Protein AF-A0A7S1ASM6-F1 (afdb_monomer)

Sequence (269 aa):
LKPICSACLVRLSHLHHPRESRMSDSVRDKLQQATENFRMEQETRFDSFIWHVEMLFAQQQKQVDEATNSGVTSFEFRRFADEIHQEDVSPTHEQTYTFNSETRAIPMMDEEDSFDPDAIDLWASDSNSSDDLVINTKPCATVTGTQQRDIQNNTAPFWERFVKRRRWHFDSLRDVVNHNSFVLFVSIVILANGGYIGVVADINLHAVIRRYNAVKNKASFDIEDPEWTSTVDMFFVIFFLTEIMLRILGEEFDFFFGDDWRWNWLDFL

Radius of gyration: 35.76 Å; Cα contacts (8 Å, |Δi|>4): 45; chains: 1; bounding box: 89×53×110 Å

Foldseek 3Di:
DDDDDPVVPPPVPPPPDPPPPPVVVVVVVVVVVVVVVVVVVVVVVVVVVVVVVVVVVVVVVVVVVCVVVVVVPPVVVVVVVVVPPDDDDDDDDDPPDDPPPPDPPDPPPDDPPPPPVVVVPPPPPDPPPDDDPDPDDDDDDPDPDDPPPPPPPPCPDPVVVVLPPDDDPVQVLLVVLPDPVNVVVVVVLVVVVVVLVVVLVVVVVVVVVVVVVCVVVVDDDDDDDDPVNVVVVVVSVVVLVVSLVSVCNNCPCCCCVPPCNVVSVVSVD

InterPro domains:
  IPR027359 Voltage-dependent channel domain superfamily [G3DSA:1.20.120.350] (171-269)

pLDDT: mean 75.28, std 20.17, range [38.69, 97.88]

Secondary structure (DSSP, 8-state):
-PPPPGGGSSSSTT-----SHHHHHHHHHHHHHHHHHHHHHHHHHHHHHHHHHHHHHHHHHHHHHHHHHT-HHHHHHHHHHHTTS-------------------------------GGGGGGG----------------------------------HHHHHHT---S--HHHHHHHTSHHHHHHHHHHHHHHHHHHHHHHHHHHHHHHHHHHHHTTT-----PPPHHHHHHHHHHHHHHHHHHHHHHHHHTTHHHHSTTHHHHHHHH-

Organism: Noctiluca scintillans (NCBI:txid2966)

Structure (mmCIF, N/CA/C/O backbone):
data_AF-A0A7S1ASM6-F1
#
_entry.id   AF-A0A7S1ASM6-F1
#
loop_
_atom_site.group_PDB
_atom_site.id
_atom_site.type_symbol
_atom_site.label_atom_id
_atom_site.label_alt_id
_atom_site.label_comp_id
_atom_site.label_asym_id
_atom_site.label_entity_id
_atom_site.label_seq_id
_atom_site.pdbx_PDB_ins_code
_atom_site.Cartn_x
_atom_site.Cartn_y
_atom_site.Cartn_z
_atom_site.occupancy
_atom_site.B_iso_or_equiv
_atom_site.auth_seq_id
_atom_site.auth_comp_id
_atom_site.auth_asym_id
_atom_site.auth_atom_id
_atom_site.pdbx_PDB_model_num
ATOM 1 N N . LEU A 1 1 ? -20.256 -18.844 64.041 1.00 42.62 1 LEU A N 1
ATOM 2 C CA . LEU A 1 1 ? -20.170 -19.582 62.763 1.00 42.62 1 LEU A CA 1
ATOM 3 C C . LEU A 1 1 ? -21.186 -20.720 62.799 1.00 42.62 1 LEU A C 1
ATOM 5 O O . LEU A 1 1 ? -21.131 -21.514 63.727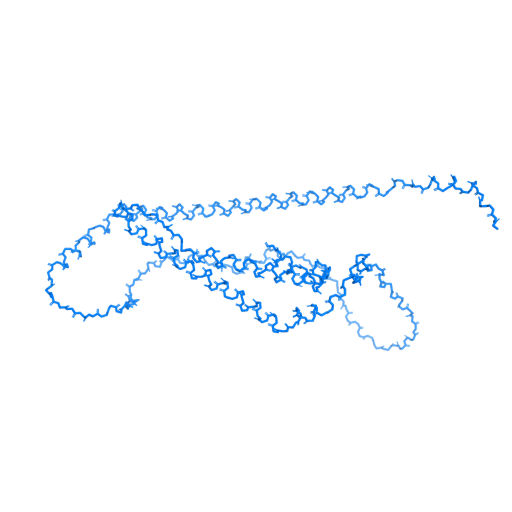 1.00 42.62 1 LEU A O 1
ATOM 9 N N . LYS A 1 2 ? -22.155 -20.749 61.874 1.00 39.66 2 LYS A N 1
ATOM 10 C CA . LYS A 1 2 ? -23.168 -21.817 61.759 1.00 39.66 2 LYS A CA 1
ATOM 11 C C . LYS A 1 2 ? -22.770 -22.763 60.615 1.00 39.66 2 LYS A C 1
ATOM 13 O O . LYS A 1 2 ? -22.362 -22.253 59.573 1.00 39.66 2 LYS A O 1
ATOM 18 N N . PRO A 1 3 ? -22.881 -24.093 60.775 1.00 52.25 3 PRO A N 1
ATOM 19 C CA . PRO A 1 3 ? -22.526 -25.037 59.725 1.00 52.25 3 PRO A CA 1
ATOM 20 C C . PRO A 1 3 ? -23.591 -25.015 58.623 1.00 52.25 3 PRO A C 1
ATOM 22 O O . PRO A 1 3 ? -24.782 -25.190 58.882 1.00 52.25 3 PRO A O 1
ATOM 25 N N . ILE A 1 4 ? -23.151 -24.764 57.392 1.00 46.59 4 ILE A N 1
ATOM 26 C CA . ILE A 1 4 ? -23.986 -24.821 56.193 1.00 46.59 4 ILE A CA 1
ATOM 27 C C . ILE A 1 4 ? -24.198 -26.297 55.845 1.00 46.59 4 ILE A C 1
ATOM 29 O O . ILE A 1 4 ? -23.260 -27.089 55.780 1.00 46.59 4 ILE A O 1
ATOM 33 N N . CYS A 1 5 ? -25.465 -26.666 55.694 1.00 44.91 5 CYS A N 1
ATOM 34 C CA . CYS A 1 5 ? -25.930 -28.034 55.534 1.00 44.91 5 CYS A CA 1
ATOM 35 C C . CYS A 1 5 ? -25.567 -28.579 54.138 1.00 44.91 5 CYS A C 1
ATOM 37 O O . CYS A 1 5 ? -26.048 -28.078 53.122 1.00 44.91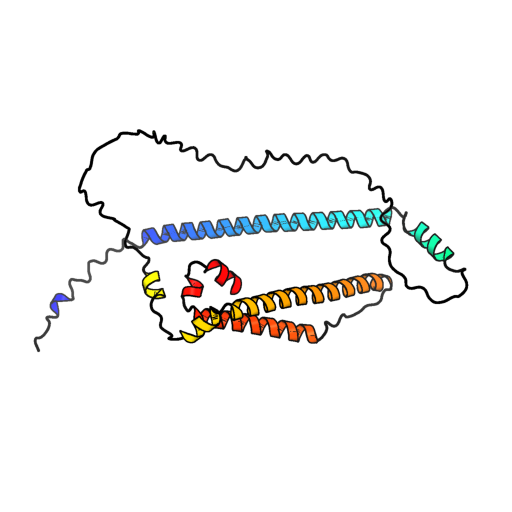 5 CYS A O 1
ATOM 39 N N . SER A 1 6 ? -24.751 -29.637 54.105 1.00 51.78 6 SER A N 1
ATOM 40 C CA . SER A 1 6 ? -24.262 -30.337 52.900 1.00 51.78 6 SER A CA 1
ATOM 41 C C . SER A 1 6 ? -25.377 -30.977 52.043 1.00 51.78 6 SER A C 1
ATOM 43 O O . SER A 1 6 ? -25.177 -31.326 50.884 1.00 51.78 6 SER A O 1
ATOM 45 N N . ALA A 1 7 ? -26.603 -31.078 52.567 1.00 50.75 7 ALA A N 1
ATOM 46 C CA . ALA A 1 7 ? -27.718 -31.743 51.891 1.00 50.75 7 ALA A CA 1
ATOM 47 C C . ALA A 1 7 ? -28.392 -30.917 50.771 1.00 50.75 7 ALA A C 1
ATOM 49 O O . ALA A 1 7 ? -29.207 -31.460 50.029 1.00 50.75 7 ALA A O 1
ATOM 50 N N . CYS A 1 8 ? -28.059 -29.629 50.607 1.00 49.44 8 CYS A N 1
ATOM 51 C CA . CYS A 1 8 ? -28.674 -28.783 49.571 1.00 49.44 8 CYS A CA 1
ATOM 52 C C . CYS A 1 8 ? -27.917 -28.791 48.224 1.00 49.44 8 CYS A C 1
ATOM 54 O O . CYS A 1 8 ? -28.441 -28.322 47.218 1.00 49.44 8 CYS A O 1
ATOM 56 N N . LEU A 1 9 ? -26.704 -29.354 48.176 1.00 48.72 9 LEU A N 1
ATOM 57 C CA . LEU A 1 9 ? -25.833 -29.302 46.991 1.00 48.72 9 LEU A CA 1
ATOM 58 C C . LEU A 1 9 ? -26.060 -30.443 45.983 1.00 48.72 9 LEU A C 1
ATOM 60 O O . LEU A 1 9 ? -25.579 -30.369 44.861 1.00 48.72 9 LEU A O 1
ATOM 64 N N . VAL A 1 10 ? -26.835 -31.473 46.337 1.00 52.41 10 VAL A N 1
ATOM 65 C CA . VAL A 1 10 ? -27.051 -32.649 45.466 1.00 52.41 10 VAL A CA 1
ATOM 66 C C . VAL A 1 10 ? -28.281 -32.497 44.555 1.00 52.41 10 VAL A C 1
ATOM 68 O O . VAL A 1 10 ? -28.450 -33.257 43.606 1.00 52.41 10 VAL A O 1
ATOM 71 N N . ARG A 1 11 ? -29.140 -31.490 44.777 1.00 47.56 11 ARG A N 1
ATOM 72 C CA . ARG A 1 11 ? -30.398 -31.329 44.017 1.00 47.56 11 ARG A CA 1
ATOM 73 C C . ARG A 1 11 ? -30.353 -30.308 42.875 1.00 47.56 11 ARG A C 1
ATOM 75 O O . ARG A 1 11 ? -31.353 -30.150 42.185 1.00 47.56 11 ARG A O 1
ATOM 82 N N . LEU A 1 12 ? -29.211 -29.658 42.646 1.00 48.66 12 LEU A N 1
ATOM 83 C CA . LEU A 1 12 ? -29.010 -28.712 41.536 1.00 48.66 12 LEU A CA 1
ATOM 84 C C . LEU A 1 12 ? -28.292 -29.325 40.321 1.00 48.66 12 LEU A C 1
ATOM 86 O O . LEU A 1 12 ? -28.213 -28.688 39.277 1.00 48.66 12 LEU A O 1
ATOM 90 N N . SER A 1 13 ? -27.841 -30.577 40.404 1.00 51.00 13 SER A N 1
ATOM 91 C CA . SER A 1 13 ? -27.078 -31.242 39.336 1.00 51.00 13 SER A CA 1
ATOM 92 C C . SER A 1 13 ? -27.935 -31.858 38.221 1.00 51.00 13 SER A C 1
ATOM 94 O O . SER A 1 13 ? -27.382 -32.419 37.282 1.00 51.00 13 SER A O 1
ATOM 96 N N . HIS A 1 14 ? -29.270 -31.799 38.309 1.00 49.16 14 HIS A N 1
ATOM 97 C CA . HIS A 1 14 ? -30.160 -32.595 37.446 1.00 49.16 14 HIS A CA 1
ATOM 98 C C . HIS A 1 14 ? -31.022 -31.801 36.451 1.00 49.16 14 HIS A C 1
ATOM 100 O O . HIS A 1 14 ? -31.887 -32.378 35.798 1.00 49.16 14 HIS A O 1
ATOM 106 N N . LEU A 1 15 ? -30.770 -30.499 36.293 1.00 50.25 15 LEU A N 1
ATOM 107 C CA . LEU A 1 15 ? -31.501 -29.615 35.374 1.00 50.25 15 LEU A CA 1
ATOM 108 C C . LEU A 1 15 ? -30.574 -28.945 34.346 1.00 50.25 15 LEU A C 1
ATOM 110 O O . LEU A 1 15 ? -30.768 -27.793 33.982 1.00 50.25 15 LEU A O 1
ATOM 114 N N . HIS A 1 16 ? -29.575 -29.671 33.839 1.00 51.66 16 HIS A N 1
ATOM 115 C CA . HIS A 1 16 ? -28.908 -29.295 32.590 1.00 51.66 16 HIS A CA 1
ATOM 116 C C . HIS A 1 16 ? -29.565 -30.056 31.437 1.00 51.66 16 HIS A C 1
ATOM 118 O O . HIS A 1 16 ? -29.233 -31.201 31.137 1.00 51.66 16 HIS A O 1
ATOM 124 N N . HIS A 1 17 ? -30.568 -29.425 30.831 1.00 52.97 17 HIS A N 1
ATOM 125 C CA . HIS A 1 17 ? -31.234 -29.923 29.634 1.00 52.97 17 HIS A CA 1
ATOM 126 C C . HIS A 1 17 ? -30.274 -29.762 28.432 1.00 52.97 17 HIS A C 1
ATOM 128 O O . HIS A 1 17 ? -29.910 -28.632 28.109 1.00 52.97 17 HIS A O 1
ATOM 134 N N . PRO A 1 18 ? -29.864 -30.837 27.731 1.00 53.91 18 PRO A N 1
ATOM 135 C CA . PRO A 1 18 ? -28.919 -30.769 26.614 1.00 53.91 18 PRO A CA 1
ATOM 136 C C . PRO A 1 18 ? -29.641 -30.403 25.307 1.00 53.91 18 PRO A C 1
ATOM 138 O O . PRO A 1 18 ? -29.629 -31.164 24.342 1.00 53.91 18 PRO A O 1
ATOM 141 N N . ARG A 1 19 ? -30.362 -29.273 25.289 1.00 54.41 19 ARG A N 1
ATOM 142 C CA . ARG A 1 19 ? -31.204 -28.880 24.143 1.00 54.41 19 ARG A CA 1
ATOM 143 C C . ARG A 1 19 ? -30.640 -27.733 23.301 1.00 54.41 19 ARG A C 1
ATOM 145 O O . ARG A 1 19 ? -31.175 -27.484 22.228 1.00 54.41 19 ARG A O 1
ATOM 152 N N . GLU A 1 20 ? -29.542 -27.105 23.721 1.00 55.47 20 GLU A N 1
ATOM 153 C CA . GLU A 1 20 ? -28.922 -25.992 22.981 1.00 55.47 20 GLU A CA 1
ATOM 154 C C . GLU A 1 20 ? -27.894 -26.415 21.916 1.00 55.47 20 GLU A C 1
ATOM 156 O O . GLU A 1 20 ? -27.580 -25.611 21.046 1.00 55.47 20 GLU A O 1
ATOM 161 N N . SER A 1 21 ? -27.413 -27.666 21.886 1.00 58.03 21 SER A N 1
ATOM 162 C CA . SER A 1 21 ? -26.325 -28.032 20.953 1.00 58.03 21 SER A CA 1
ATOM 163 C C . SER A 1 21 ? -26.769 -28.369 19.523 1.00 58.03 21 SER A C 1
ATOM 165 O O . SER A 1 21 ? -25.928 -28.456 18.642 1.00 58.03 21 SER A O 1
ATOM 167 N N . ARG A 1 22 ? -28.065 -28.570 19.243 1.00 57.19 22 ARG A N 1
ATOM 168 C CA . ARG A 1 22 ? -28.495 -28.970 17.883 1.00 57.19 22 ARG A CA 1
ATOM 169 C C . ARG A 1 22 ? -28.636 -27.808 16.904 1.00 57.19 22 ARG A C 1
ATOM 171 O O . ARG A 1 22 ? -28.591 -28.029 15.700 1.00 57.19 22 ARG A O 1
ATOM 178 N N . MET A 1 23 ? -28.827 -26.585 17.396 1.00 61.94 23 MET A N 1
ATOM 179 C CA . MET A 1 23 ? -28.976 -25.420 16.521 1.00 61.94 23 MET A CA 1
ATOM 180 C C . MET A 1 23 ? -27.615 -24.853 16.094 1.00 61.94 23 MET A C 1
ATOM 182 O O . MET A 1 23 ? -27.499 -24.331 14.988 1.00 61.94 23 MET A O 1
ATOM 186 N N . SER A 1 24 ? -26.574 -25.024 16.919 1.00 78.19 24 SER A N 1
ATOM 187 C CA . SER A 1 24 ? -25.206 -24.614 16.582 1.00 78.19 24 SER A CA 1
ATOM 188 C C . SER A 1 24 ? -24.625 -25.409 15.416 1.00 78.19 24 SER A C 1
ATOM 190 O O . SER A 1 24 ? -23.948 -24.825 14.574 1.00 78.19 24 SER A O 1
ATOM 192 N N . ASP A 1 25 ? -24.932 -26.705 15.329 1.00 86.12 25 ASP A N 1
ATOM 193 C CA . ASP A 1 25 ? -24.361 -27.575 14.297 1.00 86.12 25 ASP A CA 1
ATOM 194 C C . ASP A 1 25 ? -24.902 -27.202 12.908 1.00 86.12 25 ASP A C 1
ATOM 196 O O . ASP A 1 25 ? -24.131 -26.998 11.979 1.00 86.12 25 ASP A O 1
ATOM 200 N N . SER A 1 26 ? -26.210 -26.936 12.789 1.00 87.75 26 SER A N 1
ATOM 201 C CA . SER A 1 26 ? -26.803 -26.501 11.515 1.00 87.75 26 SER A CA 1
ATOM 202 C C . SER A 1 26 ? -26.284 -25.141 11.034 1.00 87.75 26 SER A C 1
ATOM 204 O O . SER A 1 26 ? -26.139 -24.934 9.829 1.00 87.75 26 SER A O 1
ATOM 206 N N . VAL A 1 27 ? -26.019 -24.200 11.948 1.00 88.06 27 VAL A N 1
ATOM 207 C CA . VAL A 1 27 ? -25.450 -22.891 11.583 1.00 88.06 27 VAL A CA 1
ATOM 208 C C . VAL A 1 27 ? -23.998 -23.046 11.143 1.00 88.06 27 VAL A C 1
ATOM 210 O O . VAL A 1 27 ? -23.598 -22.438 10.152 1.00 88.06 27 VAL A O 1
ATOM 213 N N . ARG A 1 28 ? -23.226 -23.890 11.836 1.00 86.62 28 ARG A N 1
ATOM 214 C CA . ARG A 1 28 ? -21.838 -24.188 11.479 1.00 86.62 28 ARG A CA 1
ATOM 215 C C . ARG A 1 28 ? -21.741 -24.856 10.109 1.00 86.62 28 ARG A C 1
ATOM 217 O O . ARG A 1 28 ? -20.923 -24.421 9.306 1.00 86.62 28 ARG A O 1
ATOM 224 N N . ASP A 1 29 ? -22.612 -25.821 9.823 1.00 92.88 29 ASP A N 1
ATOM 225 C CA . ASP A 1 29 ? -22.657 -26.509 8.529 1.00 92.88 29 ASP A CA 1
ATOM 226 C C . ASP A 1 29 ? -23.008 -25.542 7.391 1.00 92.88 29 ASP A C 1
ATOM 228 O O . ASP A 1 29 ? -22.357 -25.547 6.349 1.00 92.88 29 ASP A O 1
ATOM 232 N N . LYS A 1 30 ? -23.987 -24.648 7.600 1.00 93.50 30 LYS A N 1
ATOM 233 C CA . LYS A 1 30 ? -24.341 -23.611 6.614 1.00 93.50 30 LYS A CA 1
ATOM 234 C C . LYS A 1 30 ? -23.213 -22.614 6.384 1.00 93.50 30 LYS A C 1
ATOM 236 O O . LYS A 1 30 ? -22.977 -22.231 5.243 1.00 93.50 30 LYS A O 1
ATOM 241 N N . LEU A 1 31 ? -22.527 -22.191 7.447 1.00 92.50 31 LEU A N 1
ATOM 242 C CA . LEU A 1 31 ? -21.388 -21.285 7.335 1.00 92.50 31 LEU A CA 1
ATOM 243 C C . LEU A 1 31 ? -20.245 -21.960 6.575 1.00 92.50 31 LEU A C 1
ATOM 245 O O . LEU A 1 31 ? -19.693 -21.369 5.658 1.00 92.50 31 LEU A O 1
ATOM 249 N N . GLN A 1 32 ? -19.940 -23.214 6.905 1.00 94.69 32 GLN A N 1
ATOM 250 C CA . GLN A 1 32 ? -18.914 -23.988 6.216 1.00 94.69 32 GLN A CA 1
ATOM 251 C C . GLN A 1 32 ? -19.261 -24.186 4.735 1.00 94.69 32 GLN A C 1
ATOM 253 O O . GLN A 1 32 ? -18.406 -23.982 3.877 1.00 94.69 32 GLN A O 1
ATOM 258 N N . GLN A 1 33 ? -20.519 -24.501 4.422 1.00 96.62 33 GLN A N 1
ATOM 259 C CA . GLN A 1 33 ? -20.991 -24.615 3.043 1.00 96.62 33 GLN A CA 1
ATOM 260 C C . GLN A 1 33 ? -20.896 -23.281 2.286 1.00 96.62 33 GLN A C 1
ATOM 262 O O . GLN A 1 33 ? -20.467 -23.264 1.136 1.00 96.62 33 GLN A O 1
ATOM 267 N N . ALA A 1 34 ? -21.264 -22.163 2.917 1.00 93.00 34 ALA A N 1
ATOM 268 C CA . ALA A 1 34 ? -21.138 -20.838 2.315 1.00 93.00 34 ALA A CA 1
ATOM 269 C C . ALA A 1 34 ? -19.670 -20.471 2.043 1.00 93.00 34 ALA A C 1
ATOM 271 O O . ALA A 1 34 ? -19.362 -19.950 0.973 1.00 93.00 34 ALA A O 1
ATOM 272 N N . THR A 1 35 ? -18.763 -20.798 2.969 1.00 93.94 35 THR A N 1
ATOM 273 C CA . THR A 1 35 ? -17.320 -20.585 2.804 1.00 93.94 35 THR A CA 1
ATOM 274 C C . THR A 1 35 ? -16.748 -21.407 1.649 1.00 93.94 35 THR A C 1
ATOM 276 O O . THR A 1 35 ? -16.012 -20.860 0.831 1.00 93.94 35 THR A O 1
ATOM 279 N N . GLU A 1 36 ? -17.099 -22.693 1.533 1.00 96.75 36 GLU A N 1
ATOM 280 C CA . GLU A 1 36 ? -16.644 -23.527 0.408 1.00 96.75 36 GLU A CA 1
ATOM 281 C C . GLU A 1 36 ? -17.207 -23.038 -0.930 1.00 96.75 36 GLU A C 1
ATOM 283 O O . GLU A 1 36 ? -16.471 -22.962 -1.911 1.00 96.75 36 GLU A O 1
ATOM 288 N N . ASN A 1 37 ? -18.481 -22.634 -0.974 1.00 95.19 37 ASN A N 1
ATOM 289 C CA . ASN A 1 37 ? -19.076 -22.073 -2.188 1.00 95.19 37 ASN A CA 1
ATOM 290 C C . ASN A 1 37 ? -18.359 -20.791 -2.631 1.00 95.19 37 ASN A C 1
ATOM 292 O O . ASN A 1 37 ? -18.032 -20.652 -3.807 1.00 95.19 37 ASN A O 1
ATOM 296 N N . PHE A 1 38 ? -18.079 -19.878 -1.694 1.00 94.06 38 PHE A N 1
ATOM 297 C CA . PHE A 1 38 ? -17.342 -18.651 -1.993 1.00 94.06 38 PHE A CA 1
ATOM 298 C C . PHE A 1 38 ? -15.929 -18.953 -2.504 1.00 94.06 38 PHE A C 1
ATOM 300 O O . PHE A 1 38 ? -15.497 -18.365 -3.493 1.00 94.06 38 PHE A O 1
ATOM 307 N N . ARG A 1 39 ? -15.224 -19.902 -1.873 1.00 95.94 39 ARG A N 1
ATOM 308 C CA . ARG A 1 39 ? -13.890 -20.336 -2.308 1.00 95.94 39 ARG A CA 1
ATOM 309 C C . ARG A 1 39 ? -13.905 -20.849 -3.751 1.00 95.94 39 ARG A C 1
ATOM 311 O O . ARG A 1 39 ? -13.113 -20.379 -4.559 1.00 95.94 39 ARG A O 1
ATOM 318 N N . MET A 1 40 ? -14.838 -21.742 -4.083 1.00 96.69 40 MET A N 1
ATOM 319 C CA . MET A 1 40 ? -14.981 -22.297 -5.436 1.00 96.69 40 MET A CA 1
ATOM 320 C C . MET A 1 40 ? -15.329 -21.226 -6.482 1.00 96.69 40 MET A C 1
ATOM 322 O O . MET A 1 40 ? -14.831 -21.268 -7.608 1.00 96.69 40 MET A O 1
ATOM 326 N N . GLU A 1 41 ? -16.168 -20.248 -6.127 1.00 95.69 41 GLU A N 1
ATOM 327 C CA . GLU A 1 41 ? -16.501 -19.131 -7.017 1.00 95.69 41 GLU A CA 1
ATOM 328 C C . GLU A 1 41 ? -15.273 -18.256 -7.309 1.00 95.69 41 GLU A C 1
ATOM 330 O O . GLU A 1 41 ? -15.044 -17.884 -8.461 1.00 95.69 41 GLU A O 1
ATOM 335 N N . GLN A 1 42 ? -14.457 -17.961 -6.291 1.00 94.44 42 GLN A N 1
ATOM 336 C CA . GLN A 1 42 ? -13.219 -17.196 -6.468 1.00 94.44 42 GLN A CA 1
ATOM 337 C C . GLN A 1 42 ? -12.187 -17.955 -7.308 1.00 94.44 42 GLN A C 1
ATOM 339 O O . GLN A 1 42 ? -11.608 -17.358 -8.213 1.00 94.44 42 GLN A O 1
ATOM 344 N N . GLU A 1 43 ? -12.007 -19.260 -7.073 1.00 95.56 43 GLU A N 1
ATOM 345 C CA . GLU A 1 43 ? -11.136 -20.114 -7.900 1.00 95.56 43 GLU A CA 1
ATOM 346 C C . GLU A 1 43 ? -11.573 -20.069 -9.374 1.00 95.56 43 GLU A C 1
ATOM 348 O O . GLU A 1 43 ? -10.767 -19.784 -10.255 1.00 95.56 43 GLU A O 1
ATOM 353 N N . THR A 1 44 ? -12.878 -20.194 -9.637 1.00 97.44 44 THR A N 1
ATOM 354 C CA . THR A 1 44 ? -13.423 -20.143 -11.006 1.00 97.44 44 THR A CA 1
ATOM 355 C C . THR A 1 44 ? -13.188 -18.785 -11.680 1.00 97.44 44 THR A C 1
ATOM 357 O O . THR A 1 44 ? -12.841 -18.719 -12.862 1.00 97.44 44 THR A O 1
ATOM 360 N N . ARG A 1 45 ? -13.374 -17.675 -10.950 1.00 94.75 45 ARG A N 1
ATOM 361 C CA . ARG A 1 45 ? -13.121 -16.325 -11.484 1.00 94.75 45 ARG A CA 1
ATOM 362 C C . ARG A 1 45 ? -11.641 -16.098 -11.771 1.00 94.75 45 ARG A C 1
ATOM 364 O O . ARG A 1 45 ? -11.310 -15.482 -12.782 1.00 94.75 45 ARG A O 1
ATOM 371 N N . PHE A 1 46 ? -10.770 -16.598 -10.903 1.00 95.12 46 PHE A N 1
ATOM 372 C CA . PHE A 1 46 ? -9.328 -16.484 -11.070 1.00 95.12 46 PHE A CA 1
ATOM 373 C C . PHE A 1 46 ? -8.833 -17.287 -12.279 1.00 95.12 46 PHE A C 1
ATOM 375 O O . PHE A 1 46 ? -8.105 -16.742 -13.108 1.00 95.12 46 PHE A O 1
ATOM 382 N N . ASP A 1 47 ? -9.316 -18.517 -12.458 1.00 95.44 47 ASP A N 1
ATOM 383 C CA . ASP A 1 47 ? -9.008 -19.335 -13.637 1.00 95.44 47 ASP A CA 1
ATOM 384 C C . ASP A 1 47 ? -9.480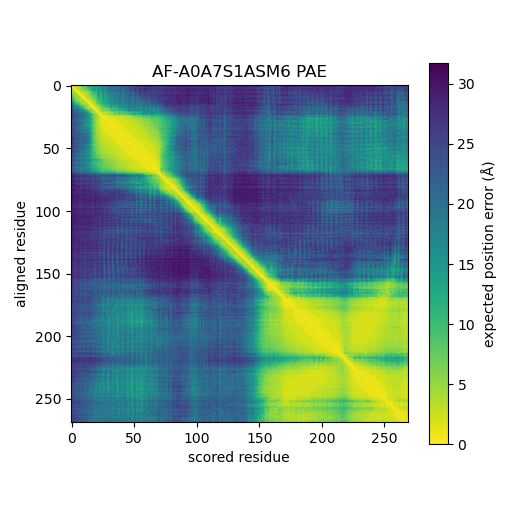 -18.658 -14.934 1.00 95.44 47 ASP A C 1
ATOM 386 O O . ASP A 1 47 ? -8.746 -18.590 -15.922 1.00 95.44 47 ASP A O 1
ATOM 390 N N . SER A 1 48 ? -10.686 -18.077 -14.921 1.00 95.62 48 SER A N 1
ATOM 391 C CA . SER A 1 48 ? -11.216 -17.311 -16.056 1.00 95.62 48 SER A CA 1
ATOM 392 C C . SER A 1 48 ? -10.367 -16.077 -16.390 1.00 95.62 48 SER A C 1
ATOM 394 O O . SER A 1 48 ? -10.275 -15.691 -17.560 1.00 95.62 48 SER A O 1
ATOM 396 N N . PHE A 1 49 ? -9.775 -15.432 -15.383 1.00 94.81 49 PHE A N 1
ATOM 397 C CA . PHE A 1 49 ? -8.878 -14.295 -15.571 1.00 94.81 49 PHE A CA 1
ATOM 398 C C . PHE A 1 49 ? -7.530 -14.732 -16.154 1.00 94.81 49 PHE A C 1
ATOM 400 O O . PHE A 1 49 ? -7.084 -14.141 -17.138 1.00 94.81 49 PHE A O 1
ATOM 407 N N . ILE A 1 50 ? -6.916 -15.791 -15.610 1.00 93.19 50 ILE A N 1
ATOM 408 C CA . ILE A 1 50 ? -5.664 -16.359 -16.139 1.00 93.19 50 ILE A CA 1
ATOM 409 C C . ILE A 1 50 ? -5.826 -16.694 -17.619 1.00 93.19 50 ILE A C 1
ATOM 411 O O . ILE A 1 50 ? -5.007 -16.278 -18.435 1.00 93.19 50 ILE A O 1
ATOM 415 N N . TRP A 1 51 ? -6.919 -17.367 -17.977 1.00 97.56 51 TRP A N 1
ATOM 416 C CA . TRP A 1 51 ? -7.187 -17.735 -19.361 1.00 97.56 51 TRP A CA 1
ATOM 417 C C . TRP A 1 51 ? -7.290 -16.517 -20.299 1.00 97.56 51 TRP A C 1
ATOM 419 O O . TRP A 1 51 ? -6.743 -16.540 -21.402 1.00 97.56 51 TRP A O 1
ATOM 429 N N . HIS A 1 52 ? -7.928 -15.420 -19.863 1.00 94.38 52 HIS A N 1
ATOM 430 C CA . HIS A 1 52 ? -7.965 -14.172 -20.641 1.00 94.38 52 HIS A CA 1
ATOM 431 C C . HIS A 1 52 ? -6.572 -13.567 -20.830 1.00 94.38 52 HIS A C 1
ATOM 433 O O . HIS A 1 52 ? -6.232 -13.128 -21.929 1.00 94.38 52 HIS A O 1
ATOM 439 N N . VAL A 1 53 ? -5.757 -13.552 -19.775 1.00 89.25 53 VAL A N 1
ATOM 440 C CA . VAL A 1 53 ? -4.386 -13.032 -19.837 1.00 89.25 53 VAL A CA 1
ATOM 441 C C . VAL A 1 53 ? -3.531 -13.871 -20.789 1.00 89.25 53 VAL A C 1
ATOM 443 O O . VAL A 1 53 ? -2.842 -13.315 -21.645 1.00 89.25 53 VAL A O 1
ATOM 446 N N . GLU A 1 54 ? -3.617 -15.200 -20.709 1.00 94.88 54 GLU A N 1
ATOM 447 C CA . GLU A 1 54 ? -2.921 -16.112 -21.624 1.00 94.88 54 GLU A CA 1
ATOM 448 C C . GLU A 1 54 ? -3.348 -15.908 -23.082 1.00 94.88 54 GLU A C 1
ATOM 450 O O . GLU A 1 54 ? -2.496 -15.873 -23.974 1.00 94.88 54 GLU A O 1
ATOM 455 N N . MET A 1 55 ? -4.645 -15.707 -23.338 1.00 96.88 55 MET A N 1
ATOM 456 C CA . MET A 1 55 ? -5.151 -15.408 -24.679 1.00 96.88 55 MET A CA 1
ATOM 457 C C . MET A 1 55 ? -4.561 -14.105 -25.233 1.00 96.88 55 MET A C 1
ATOM 459 O O . MET A 1 55 ? -4.113 -14.077 -26.382 1.00 96.88 55 MET A O 1
ATOM 463 N N . LEU A 1 56 ? -4.515 -13.042 -24.423 1.00 94.12 56 LEU A N 1
ATOM 464 C CA . LEU A 1 56 ? -3.937 -11.758 -24.827 1.00 94.12 56 LEU A CA 1
ATOM 465 C C . LEU A 1 56 ? -2.445 -11.890 -25.158 1.00 94.12 56 LEU A C 1
ATOM 467 O O . LEU A 1 56 ? -1.993 -11.360 -26.176 1.00 94.12 56 LEU A O 1
ATOM 471 N N . PHE A 1 57 ? -1.689 -12.647 -24.357 1.00 94.38 57 PHE A N 1
ATOM 472 C CA . PHE A 1 57 ? -0.283 -12.932 -24.654 1.00 94.38 57 PHE A CA 1
ATOM 473 C C . PHE A 1 57 ? -0.115 -13.741 -25.942 1.00 94.38 57 PHE A C 1
ATOM 475 O O . PHE A 1 57 ? 0.734 -13.403 -26.769 1.00 94.38 57 PHE A O 1
ATOM 482 N N . ALA A 1 58 ? -0.943 -14.766 -26.162 1.00 94.19 58 ALA A N 1
ATOM 483 C CA . ALA A 1 58 ? -0.914 -15.550 -27.394 1.00 94.19 58 ALA A CA 1
ATOM 484 C C . ALA A 1 58 ? -1.229 -14.687 -28.629 1.00 94.19 58 ALA A C 1
ATOM 486 O O . ALA A 1 58 ? -0.588 -14.832 -29.673 1.00 94.19 58 ALA A O 1
ATOM 487 N N . GLN A 1 59 ? -2.174 -13.751 -28.509 1.00 94.50 59 GLN A N 1
ATOM 488 C CA . GLN A 1 59 ? -2.517 -12.815 -29.576 1.00 94.50 59 GLN A CA 1
ATOM 489 C C . GLN A 1 59 ? -1.372 -11.840 -29.874 1.00 94.50 59 GLN A C 1
ATOM 491 O O . GLN A 1 59 ? -1.050 -11.631 -31.046 1.00 94.50 59 GLN A O 1
ATOM 496 N N . GLN A 1 60 ? -0.718 -11.284 -28.848 1.00 91.31 60 GLN A N 1
ATOM 497 C CA . GLN A 1 60 ? 0.456 -10.428 -29.042 1.00 91.31 60 GLN A CA 1
ATOM 498 C C . GLN A 1 60 ? 1.614 -11.186 -29.695 1.00 91.31 60 GLN A C 1
ATOM 500 O O . GLN A 1 60 ? 2.212 -10.684 -30.646 1.00 91.31 60 GLN A O 1
ATOM 505 N N . GLN A 1 61 ? 1.894 -12.412 -29.246 1.00 93.25 61 GLN A N 1
ATOM 506 C CA . GLN A 1 61 ? 2.942 -13.242 -29.837 1.00 93.25 61 GLN A CA 1
ATOM 507 C C . GLN A 1 61 ? 2.660 -13.516 -31.318 1.00 93.25 61 GLN A C 1
ATOM 509 O O . GLN A 1 61 ? 3.545 -13.356 -32.157 1.00 93.25 61 GLN A O 1
ATOM 514 N N . LYS A 1 62 ? 1.405 -13.835 -31.659 1.00 95.06 62 LYS A N 1
ATOM 515 C CA . LYS A 1 62 ? 0.985 -14.037 -33.048 1.00 95.06 62 LYS A CA 1
ATOM 516 C C . LYS A 1 62 ? 1.204 -12.784 -33.903 1.00 95.06 62 LYS A C 1
ATOM 518 O O . LYS A 1 62 ? 1.713 -12.902 -35.013 1.00 95.06 62 LYS A O 1
ATOM 523 N N . GLN A 1 63 ? 0.879 -11.593 -33.393 1.00 90.19 63 GLN A N 1
ATOM 524 C CA . GLN A 1 63 ? 1.131 -10.334 -34.108 1.00 90.19 63 GLN A CA 1
ATOM 525 C C . GLN A 1 63 ? 2.629 -10.083 -34.338 1.00 90.19 63 GLN A C 1
ATOM 527 O O . GLN A 1 63 ? 3.019 -9.622 -35.412 1.00 90.19 63 GLN A O 1
ATOM 532 N N . VAL A 1 64 ? 3.482 -10.416 -33.364 1.00 87.81 64 VAL A N 1
ATOM 533 C CA . VAL A 1 64 ? 4.946 -10.313 -33.502 1.00 87.81 64 VAL A CA 1
ATOM 534 C C . VAL A 1 64 ? 5.480 -11.304 -34.540 1.00 87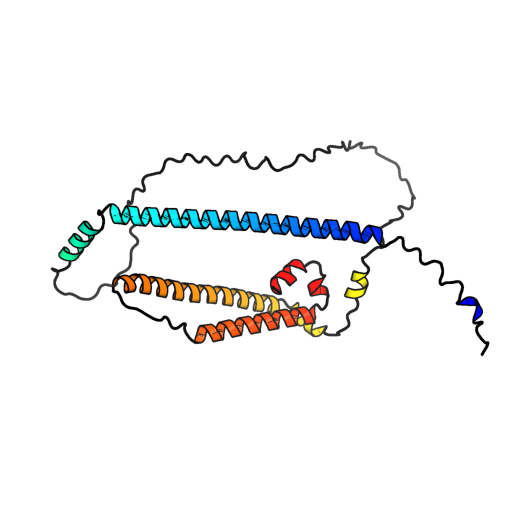.81 64 VAL A C 1
ATOM 536 O O . VAL A 1 64 ? 6.319 -10.937 -35.369 1.00 87.81 64 VAL A O 1
ATOM 539 N N . ASP A 1 65 ? 4.974 -12.537 -34.548 1.00 89.56 65 ASP A N 1
ATOM 540 C CA . ASP A 1 65 ? 5.377 -13.566 -35.508 1.00 89.56 65 ASP A CA 1
ATOM 541 C C . ASP A 1 65 ? 4.915 -13.221 -36.935 1.00 89.56 65 ASP A C 1
ATOM 543 O O . ASP A 1 65 ? 5.677 -13.381 -37.890 1.00 89.56 65 ASP A O 1
ATOM 547 N N . GLU A 1 66 ? 3.702 -12.683 -37.100 1.00 91.00 66 GLU A N 1
ATOM 548 C CA . GLU A 1 66 ? 3.193 -12.179 -38.384 1.00 91.00 66 GLU A CA 1
ATOM 549 C C . GLU A 1 66 ? 4.009 -10.983 -38.887 1.00 91.00 66 GLU A C 1
ATOM 551 O O . GLU A 1 66 ? 4.404 -10.951 -40.057 1.00 91.00 66 GLU A O 1
ATOM 556 N N . ALA A 1 67 ? 4.346 -10.037 -38.005 1.00 79.75 67 ALA A N 1
ATOM 557 C CA . ALA A 1 67 ? 5.216 -8.914 -38.342 1.00 79.75 67 ALA A CA 1
ATOM 558 C C . ALA A 1 67 ? 6.610 -9.393 -38.782 1.00 79.75 67 ALA A C 1
ATOM 560 O O . ALA A 1 67 ? 7.153 -8.894 -39.769 1.00 79.75 67 ALA A O 1
ATOM 561 N N . THR A 1 68 ? 7.161 -10.405 -38.110 1.00 83.44 68 THR A N 1
ATOM 562 C CA . THR A 1 68 ? 8.462 -11.002 -38.450 1.00 83.44 68 THR A CA 1
ATOM 563 C C . THR A 1 68 ? 8.414 -11.746 -39.791 1.00 83.44 68 THR A C 1
ATOM 565 O O . THR A 1 68 ? 9.286 -11.547 -40.639 1.00 83.44 68 THR A O 1
ATOM 568 N N . ASN A 1 69 ? 7.373 -12.550 -40.028 1.00 87.00 69 ASN A N 1
ATOM 569 C CA . ASN A 1 69 ? 7.200 -13.336 -41.256 1.00 87.00 69 ASN A CA 1
ATOM 570 C C . ASN A 1 69 ? 6.822 -12.494 -42.478 1.00 87.00 69 ASN A C 1
ATOM 572 O O . ASN A 1 69 ? 7.164 -12.866 -43.599 1.00 87.00 69 ASN A O 1
ATOM 576 N N . SER A 1 70 ? 6.161 -11.348 -42.287 1.00 83.56 70 SER A N 1
ATOM 577 C CA . SER A 1 70 ? 5.835 -10.436 -43.388 1.00 83.56 70 SER A CA 1
ATOM 578 C C . SER A 1 70 ? 7.080 -9.888 -44.098 1.00 83.56 70 SER A C 1
ATOM 580 O O . SER A 1 70 ? 6.971 -9.407 -45.220 1.00 83.56 70 SER A O 1
ATOM 582 N N . GLY A 1 71 ? 8.277 -9.975 -43.497 1.00 60.44 71 GLY A N 1
ATOM 583 C CA . GLY A 1 71 ? 9.552 -9.673 -44.159 1.00 60.44 71 GLY A CA 1
ATOM 584 C C . GLY A 1 71 ? 9.757 -8.204 -44.561 1.00 60.44 71 GLY A C 1
ATOM 585 O O . GLY A 1 71 ? 10.837 -7.852 -45.038 1.00 60.44 71 GLY A O 1
ATOM 586 N N . VAL A 1 72 ? 8.771 -7.329 -44.334 1.00 57.16 72 VAL A N 1
ATOM 587 C CA . VAL A 1 72 ? 8.763 -5.939 -44.823 1.00 57.16 72 VAL A CA 1
ATOM 588 C C . VAL A 1 72 ? 9.708 -5.022 -44.032 1.00 57.16 72 VAL A C 1
ATOM 590 O O . VAL A 1 72 ? 10.154 -4.006 -44.552 1.00 57.16 72 VAL A O 1
ATOM 593 N N . THR A 1 73 ? 10.119 -5.375 -42.813 1.00 54.88 73 THR A N 1
ATOM 594 C CA . THR A 1 73 ? 10.896 -4.456 -41.956 1.00 54.88 73 THR A CA 1
ATOM 595 C C . THR A 1 73 ? 12.413 -4.627 -42.020 1.00 54.88 73 THR A C 1
ATOM 597 O O . THR A 1 73 ? 13.140 -3.729 -41.598 1.00 54.88 73 THR A O 1
ATOM 600 N N . SER A 1 74 ? 12.934 -5.723 -42.584 1.00 53.62 74 SER A N 1
ATOM 601 C CA . SER A 1 74 ? 14.395 -5.907 -42.662 1.00 53.62 74 SER A CA 1
ATOM 602 C C . SER A 1 74 ? 15.036 -5.215 -43.871 1.00 53.62 74 SER A C 1
ATOM 604 O O . SER A 1 74 ? 16.215 -4.862 -43.811 1.00 53.62 74 SER A O 1
ATOM 606 N N . PHE A 1 75 ? 14.277 -4.972 -44.947 1.00 50.47 75 PHE A N 1
ATOM 607 C CA . PHE A 1 75 ? 14.836 -4.434 -46.191 1.00 50.47 75 PHE A CA 1
ATOM 608 C C . PHE A 1 75 ? 14.857 -2.896 -46.243 1.00 50.47 75 PHE A C 1
ATOM 610 O O . PHE A 1 75 ? 15.816 -2.333 -46.764 1.00 50.47 75 PHE A O 1
ATOM 617 N N . GLU A 1 76 ? 13.889 -2.194 -45.638 1.00 54.91 76 GLU A N 1
ATOM 618 C CA . GLU A 1 76 ? 13.947 -0.722 -45.553 1.00 54.91 76 GLU A CA 1
ATOM 619 C C . GLU A 1 76 ? 14.884 -0.215 -44.449 1.00 54.91 76 GLU A C 1
ATOM 621 O O . GLU A 1 76 ? 15.607 0.756 -44.664 1.00 54.91 76 GLU A O 1
ATOM 626 N N . PHE A 1 77 ? 14.983 -0.911 -43.309 1.00 51.81 77 PHE A N 1
ATOM 627 C CA . PHE A 1 77 ? 15.893 -0.493 -42.234 1.00 51.81 77 PHE A CA 1
ATOM 628 C C . PHE A 1 77 ? 17.375 -0.650 -42.621 1.00 51.81 77 PHE A C 1
ATOM 630 O O . PHE A 1 77 ? 18.225 0.117 -42.175 1.00 51.81 77 PHE A O 1
ATOM 637 N N . ARG A 1 78 ? 17.699 -1.611 -43.499 1.00 51.03 78 ARG A N 1
ATOM 638 C CA . ARG A 1 78 ? 19.061 -1.779 -44.028 1.00 51.03 78 ARG A CA 1
ATOM 639 C C . ARG A 1 78 ? 19.407 -0.742 -45.100 1.00 51.03 78 ARG A C 1
ATOM 641 O O . ARG A 1 78 ? 20.560 -0.339 -45.180 1.00 51.03 78 ARG A O 1
ATOM 648 N N . ARG A 1 79 ? 18.417 -0.257 -45.859 1.00 53.75 79 ARG A N 1
ATOM 649 C CA . ARG A 1 79 ? 18.611 0.815 -46.849 1.00 53.75 79 ARG A CA 1
ATOM 650 C C . ARG A 1 79 ? 18.891 2.167 -46.186 1.00 53.75 79 ARG A C 1
ATOM 652 O O . ARG A 1 79 ? 19.731 2.903 -46.677 1.00 53.75 79 ARG A O 1
ATOM 659 N N . PHE A 1 80 ? 18.274 2.434 -45.033 1.00 54.53 80 PHE A N 1
ATOM 660 C CA . PHE A 1 80 ? 18.562 3.634 -44.237 1.00 54.53 80 PHE A CA 1
ATOM 661 C C . PHE A 1 80 ? 19.921 3.587 -43.522 1.00 54.53 80 PHE A C 1
ATOM 663 O O . PHE A 1 80 ? 20.544 4.624 -43.327 1.00 54.53 80 PHE A O 1
ATOM 670 N N . ALA A 1 81 ? 20.408 2.402 -43.138 1.00 57.03 81 ALA A N 1
ATOM 671 C CA . ALA A 1 81 ? 21.711 2.269 -42.482 1.00 57.03 81 ALA A CA 1
ATOM 672 C C . ALA A 1 81 ? 22.895 2.479 -43.447 1.00 57.03 81 ALA A C 1
ATOM 674 O O . ALA A 1 81 ? 23.917 3.025 -43.033 1.00 57.03 81 ALA A O 1
ATOM 675 N N . ASP A 1 82 ? 22.751 2.104 -44.722 1.00 55.34 82 ASP A N 1
ATOM 676 C CA . ASP A 1 82 ? 23.796 2.320 -45.736 1.00 55.34 82 ASP A CA 1
ATOM 677 C C . ASP A 1 82 ? 23.844 3.775 -46.254 1.00 55.34 82 ASP A C 1
ATOM 679 O O . ASP A 1 82 ? 24.858 4.193 -46.808 1.00 55.34 82 ASP A O 1
ATOM 683 N N . GLU A 1 83 ? 22.805 4.584 -46.017 1.00 53.28 83 GLU A N 1
ATOM 684 C CA . GLU A 1 83 ? 22.747 5.997 -46.436 1.00 53.28 83 GLU A CA 1
ATOM 685 C C . GLU A 1 83 ? 23.306 6.977 -45.377 1.00 53.28 83 GLU A C 1
ATOM 687 O O . GLU A 1 83 ? 23.428 8.168 -45.636 1.00 53.28 83 GLU A O 1
ATOM 692 N N . ILE A 1 84 ? 23.730 6.486 -44.201 1.00 56.50 84 ILE A N 1
ATOM 693 C CA . ILE A 1 84 ? 24.321 7.305 -43.114 1.00 56.50 84 ILE A CA 1
ATOM 694 C C . ILE A 1 84 ? 25.867 7.255 -43.119 1.00 56.50 84 ILE A C 1
ATOM 696 O O . ILE A 1 84 ? 26.532 7.899 -42.309 1.00 56.50 84 ILE A O 1
ATOM 700 N N . HIS A 1 85 ? 26.495 6.533 -44.053 1.00 50.94 85 HIS A N 1
ATOM 701 C CA . HIS A 1 85 ? 27.961 6.438 -44.138 1.00 50.94 85 HIS A CA 1
ATOM 702 C C . HIS A 1 85 ? 28.642 7.457 -45.057 1.00 50.94 85 HIS A C 1
ATOM 704 O O . HIS A 1 85 ? 29.809 7.285 -45.412 1.00 50.94 85 HIS A O 1
ATOM 710 N N . GLN A 1 86 ? 27.965 8.557 -45.390 1.00 50.06 86 GLN A N 1
ATOM 711 C CA . GLN A 1 86 ? 28.583 9.611 -46.184 1.00 50.06 86 GLN A CA 1
ATOM 712 C C . GLN A 1 86 ? 28.104 11.014 -45.805 1.00 50.06 86 GLN A C 1
ATOM 714 O O . GLN A 1 86 ? 27.584 11.732 -46.646 1.00 50.06 86 GLN A O 1
ATOM 719 N N . GLU A 1 87 ? 28.332 11.439 -44.561 1.00 45.72 87 GLU A N 1
ATOM 720 C CA . GLU A 1 87 ? 28.399 12.874 -44.270 1.00 45.72 87 GLU A CA 1
ATOM 721 C C . GLU A 1 87 ? 29.497 13.198 -43.252 1.00 45.72 87 GLU A C 1
ATOM 723 O O . GLU A 1 87 ? 29.612 12.609 -42.176 1.00 45.72 87 GLU A O 1
ATOM 728 N N . ASP A 1 88 ? 30.356 14.111 -43.691 1.00 50.72 88 ASP A N 1
ATOM 729 C CA . ASP A 1 88 ? 31.563 14.593 -43.046 1.00 50.72 88 ASP A CA 1
ATOM 730 C C . ASP A 1 88 ? 31.225 15.443 -41.808 1.00 50.72 88 ASP A C 1
ATOM 732 O O . ASP A 1 88 ? 30.418 16.367 -41.854 1.00 50.72 88 ASP A O 1
ATOM 736 N N . VAL A 1 89 ? 31.892 15.112 -40.706 1.00 61.41 89 VAL A N 1
ATOM 737 C CA . VAL A 1 89 ? 32.313 15.956 -39.575 1.00 61.41 89 VAL A CA 1
ATOM 738 C C . VAL A 1 89 ? 31.686 17.365 -39.452 1.00 61.41 89 VAL A C 1
ATOM 740 O O . VAL A 1 89 ? 32.143 18.329 -40.068 1.00 61.41 89 VAL A O 1
ATOM 743 N N . SER A 1 90 ? 30.809 17.548 -38.456 1.00 48.00 90 SER A N 1
ATOM 744 C CA . SER A 1 90 ? 30.928 18.663 -37.495 1.00 48.00 90 SER A CA 1
ATOM 745 C C . SER A 1 90 ? 30.130 18.417 -36.205 1.00 48.00 90 SER A C 1
ATOM 747 O O . SER A 1 90 ? 29.021 17.888 -36.261 1.00 48.00 90 SER A O 1
ATOM 749 N N . PRO A 1 91 ? 30.678 18.770 -35.026 1.00 64.06 91 PRO A N 1
ATOM 750 C CA . PRO A 1 91 ? 30.054 18.492 -33.743 1.00 64.06 91 PRO A CA 1
ATOM 751 C C . PRO A 1 91 ? 29.094 19.614 -33.333 1.00 64.06 91 PRO A C 1
ATOM 753 O O . PRO A 1 91 ? 29.246 20.765 -33.742 1.00 64.06 91 PRO A O 1
ATOM 756 N N . THR A 1 92 ? 28.221 19.282 -32.380 1.00 50.94 92 THR A N 1
ATOM 757 C CA . THR A 1 92 ? 27.330 20.163 -31.598 1.00 50.94 92 THR A CA 1
ATOM 758 C C . THR A 1 92 ? 25.926 20.347 -32.179 1.00 50.94 92 THR A C 1
ATOM 760 O O . THR A 1 92 ? 25.620 21.351 -32.812 1.00 50.94 92 THR A O 1
ATOM 763 N N . HIS A 1 93 ? 25.025 19.412 -31.870 1.00 42.62 93 HIS A N 1
ATOM 764 C CA . HIS A 1 93 ? 23.615 19.763 -31.721 1.00 42.62 93 HIS A CA 1
ATOM 765 C C . HIS A 1 93 ? 22.937 18.846 -30.699 1.00 42.62 93 HIS A C 1
ATOM 767 O O . HIS A 1 93 ? 22.944 17.624 -30.843 1.00 42.62 93 HIS A O 1
ATOM 773 N N . GLU A 1 94 ? 22.376 19.449 -29.648 1.00 49.19 94 GLU A N 1
ATOM 774 C CA . GLU A 1 94 ? 21.436 18.803 -28.733 1.00 49.19 94 GLU A CA 1
ATOM 775 C C . GLU A 1 94 ? 20.303 18.169 -29.547 1.00 49.19 94 GLU A C 1
ATOM 777 O O . GLU A 1 94 ? 19.616 18.849 -30.317 1.00 49.19 94 GLU A O 1
ATOM 782 N N . GLN A 1 95 ? 20.115 16.859 -29.389 1.00 43.34 95 GLN A N 1
ATOM 783 C CA . GLN A 1 95 ? 18.959 16.158 -29.931 1.00 43.34 95 GLN A CA 1
ATOM 784 C C . GLN A 1 95 ? 17.779 16.346 -28.978 1.00 43.34 95 GLN A C 1
ATOM 786 O O . GLN A 1 95 ? 17.521 15.529 -28.095 1.00 43.34 95 GLN A O 1
ATOM 791 N N . THR A 1 96 ? 17.053 17.443 -29.171 1.00 44.56 96 THR A N 1
ATOM 792 C CA . THR A 1 96 ? 15.691 17.596 -28.660 1.00 44.56 96 THR A CA 1
ATOM 793 C C . THR A 1 96 ? 14.793 16.648 -29.447 1.00 44.56 96 THR A C 1
ATOM 795 O O . THR A 1 96 ? 14.489 16.891 -30.615 1.00 44.56 96 THR A O 1
ATOM 798 N N . TYR A 1 97 ? 14.381 15.549 -28.815 1.00 47.09 97 TYR A N 1
ATOM 799 C CA . TYR A 1 97 ? 13.359 14.657 -29.355 1.00 47.09 97 TYR A CA 1
ATOM 800 C C . TYR A 1 97 ? 12.042 15.430 -29.477 1.00 47.09 97 TYR A C 1
ATOM 802 O O . TYR A 1 97 ? 11.362 15.684 -28.485 1.00 47.09 97 TYR A O 1
ATOM 810 N N . THR A 1 98 ? 11.683 15.819 -30.698 1.00 44.09 98 THR A N 1
ATOM 811 C CA . THR A 1 98 ? 10.344 16.315 -31.013 1.00 44.09 98 THR A CA 1
ATOM 812 C C . THR A 1 98 ? 9.517 15.140 -31.515 1.00 44.09 98 THR A C 1
ATOM 814 O O . THR A 1 98 ? 9.841 14.494 -32.510 1.00 44.09 98 THR A O 1
ATOM 817 N N . PHE A 1 99 ? 8.471 14.810 -30.762 1.00 38.69 99 PHE A N 1
ATOM 818 C CA . PHE A 1 99 ? 7.516 13.770 -31.120 1.00 38.69 99 PHE A CA 1
ATOM 819 C C . PHE A 1 99 ? 6.651 14.313 -32.260 1.00 38.69 99 PHE A C 1
ATOM 821 O O . PHE A 1 99 ? 5.707 15.065 -32.026 1.00 38.69 99 PHE A O 1
ATOM 828 N N . ASN A 1 100 ? 7.028 14.015 -33.503 1.00 43.03 100 ASN A N 1
ATOM 829 C CA . ASN A 1 100 ? 6.279 14.471 -34.666 1.00 43.03 100 ASN A CA 1
ATOM 830 C C . ASN A 1 100 ? 5.030 13.588 -34.822 1.00 43.03 100 ASN A C 1
ATOM 832 O O . ASN A 1 100 ? 5.115 12.439 -35.253 1.00 43.03 100 ASN A O 1
ATOM 836 N N . SER A 1 101 ? 3.882 14.107 -34.384 1.00 48.94 101 SER A N 1
ATOM 837 C CA . SER A 1 101 ? 2.572 13.442 -34.380 1.00 48.94 101 SER A CA 1
ATOM 838 C C . SER A 1 101 ? 1.802 13.600 -35.696 1.00 48.94 101 SER A C 1
ATOM 840 O O . SER A 1 101 ? 0.608 13.305 -35.758 1.00 48.94 101 SER A O 1
ATOM 842 N N . GLU A 1 102 ? 2.459 14.039 -36.768 1.00 53.41 102 GLU A N 1
ATOM 843 C CA . GLU A 1 102 ? 1.819 14.156 -38.071 1.00 53.41 102 GLU A CA 1
ATOM 844 C C . GLU A 1 102 ? 1.833 12.819 -38.828 1.00 53.41 102 GLU A C 1
ATOM 846 O O . GLU A 1 102 ? 2.846 12.326 -39.317 1.00 53.41 102 GLU A O 1
ATOM 851 N N . THR A 1 103 ? 0.622 12.267 -38.939 1.00 51.78 103 THR A N 1
ATOM 852 C CA . THR A 1 103 ? 0.172 11.419 -40.050 1.00 51.78 103 THR A CA 1
ATOM 853 C C . THR A 1 103 ? 0.657 9.967 -40.057 1.00 51.78 103 THR A C 1
ATOM 855 O O . THR A 1 103 ? 1.130 9.450 -41.067 1.00 51.78 103 THR A O 1
ATOM 858 N N . ARG A 1 104 ? 0.388 9.224 -38.976 1.00 44.53 104 ARG A N 1
ATOM 859 C CA . ARG A 1 104 ? 0.123 7.784 -39.116 1.00 44.53 104 ARG A CA 1
ATOM 860 C C . ARG A 1 104 ? -1.386 7.580 -39.119 1.00 44.53 104 ARG A C 1
ATOM 862 O O . ARG A 1 104 ? -2.009 7.511 -38.067 1.00 44.53 104 ARG A O 1
ATOM 869 N N . ALA A 1 105 ? -1.969 7.550 -40.317 1.00 46.22 105 ALA A N 1
ATOM 870 C CA . ALA A 1 105 ? -3.339 7.101 -40.519 1.00 46.22 105 ALA A CA 1
ATOM 871 C C . ALA A 1 105 ? -3.416 5.636 -40.073 1.00 46.22 105 ALA A C 1
ATOM 873 O O . ALA A 1 105 ? -2.998 4.725 -40.788 1.00 46.22 105 ALA A O 1
ATOM 874 N N . ILE A 1 106 ? -3.856 5.436 -38.833 1.00 44.81 106 ILE A N 1
ATOM 875 C CA . ILE A 1 106 ? -4.246 4.132 -38.317 1.00 44.81 106 ILE A CA 1
ATOM 876 C C . ILE A 1 106 ? -5.446 3.704 -39.172 1.00 44.81 106 ILE A C 1
ATOM 878 O O . ILE A 1 106 ? -6.374 4.505 -39.318 1.00 44.81 106 ILE A O 1
ATOM 882 N N . PRO A 1 107 ? -5.439 2.506 -39.784 1.00 48.72 107 PRO A N 1
ATOM 883 C CA . PRO A 1 107 ? -6.638 1.985 -40.416 1.00 48.72 107 PRO A CA 1
ATOM 884 C C . PRO A 1 107 ? -7.709 1.911 -39.329 1.00 48.72 107 PRO A C 1
ATOM 886 O O . PRO A 1 107 ? -7.552 1.170 -38.359 1.00 48.72 107 PRO A O 1
ATOM 889 N N . MET A 1 108 ? -8.734 2.756 -39.456 1.00 42.69 108 MET A N 1
ATOM 890 C CA . MET A 1 108 ? -9.919 2.696 -38.613 1.00 42.69 108 MET A CA 1
ATOM 891 C C . MET A 1 108 ? -10.465 1.279 -38.760 1.00 42.69 108 MET A C 1
ATOM 893 O O . MET A 1 108 ? -10.888 0.888 -39.845 1.00 42.69 108 MET A O 1
ATOM 897 N N . MET A 1 109 ? -10.345 0.480 -37.702 1.00 53.44 109 MET A N 1
ATOM 898 C CA . MET A 1 109 ? -11.197 -0.685 -37.574 1.00 53.44 109 MET A CA 1
ATOM 899 C C . MET A 1 109 ? -12.589 -0.130 -37.332 1.00 53.44 109 MET A C 1
ATOM 901 O O . MET A 1 109 ? -12.783 0.634 -36.387 1.00 53.44 109 MET A O 1
ATOM 905 N N . ASP A 1 110 ? -13.490 -0.429 -38.262 1.00 50.84 110 ASP A N 1
ATOM 906 C CA . ASP A 1 110 ? -14.887 -0.046 -38.185 1.00 50.84 110 ASP A CA 1
ATOM 907 C C . ASP A 1 110 ? -15.444 -0.446 -36.813 1.00 50.84 110 ASP A C 1
ATOM 909 O O . ASP A 1 110 ? -15.347 -1.597 -36.380 1.00 50.84 110 ASP A O 1
ATOM 913 N N . GLU A 1 111 ? -15.956 0.563 -36.115 1.00 52.25 111 GLU A N 1
ATOM 914 C CA . GLU A 1 111 ? -16.658 0.460 -34.846 1.00 52.25 111 GLU A CA 1
ATOM 915 C C . GLU A 1 111 ? -17.947 -0.352 -35.044 1.00 52.25 111 GLU A C 1
ATOM 917 O O . GLU A 1 111 ? -18.992 0.189 -35.395 1.00 52.25 111 GLU A O 1
ATOM 922 N N . GLU A 1 112 ? -17.890 -1.657 -34.790 1.00 50.44 112 GLU A N 1
ATOM 923 C CA . GLU A 1 112 ? -19.072 -2.479 -34.507 1.00 50.44 112 GLU A CA 1
ATOM 924 C C . GLU A 1 112 ? -18.966 -3.083 -33.102 1.00 50.44 112 GLU A C 1
ATOM 926 O O . GLU A 1 112 ? -19.057 -4.286 -32.920 1.00 50.44 112 GLU A O 1
ATOM 931 N N . ASP A 1 113 ? -18.769 -2.237 -32.093 1.00 56.72 113 ASP A N 1
ATOM 932 C CA . ASP A 1 113 ? -19.134 -2.559 -30.709 1.00 56.72 113 ASP A CA 1
ATOM 933 C C . ASP A 1 113 ? -19.763 -1.309 -30.090 1.00 56.72 113 ASP A C 1
ATOM 935 O O . ASP A 1 113 ? -19.197 -0.587 -29.267 1.00 56.72 113 ASP A O 1
ATOM 939 N N . SER A 1 114 ? -20.971 -1.025 -30.582 1.00 62.31 114 SER A N 1
ATOM 940 C CA . SER A 1 114 ? -21.935 -0.135 -29.947 1.00 62.31 114 SER A CA 1
ATOM 941 C C . SER A 1 114 ? -22.156 -0.626 -28.521 1.00 62.31 114 SER A C 1
ATOM 943 O O . SER A 1 114 ? -22.896 -1.580 -28.292 1.00 62.31 114 SER A O 1
ATOM 945 N N . PHE A 1 115 ? -21.502 0.037 -27.573 1.00 58.84 115 PHE A N 1
ATOM 946 C CA . PHE A 1 115 ? -21.769 -0.090 -26.151 1.00 58.84 115 PHE A CA 1
ATOM 947 C C . PHE A 1 115 ? -23.266 0.161 -25.937 1.00 58.84 115 PHE A C 1
ATOM 949 O O . PHE A 1 115 ? -23.714 1.294 -26.083 1.00 58.84 115 PHE A O 1
ATOM 956 N N . ASP A 1 116 ? -24.037 -0.896 -25.685 1.00 64.50 116 ASP A N 1
ATOM 957 C CA . ASP A 1 116 ? -25.472 -0.830 -25.419 1.00 64.50 116 ASP A CA 1
ATOM 958 C C . ASP A 1 116 ? -25.656 -0.448 -23.938 1.00 64.50 116 ASP A C 1
ATOM 960 O O . ASP A 1 116 ? -25.440 -1.292 -23.058 1.00 64.50 116 ASP A O 1
ATOM 964 N N . PRO A 1 117 ? -25.961 0.827 -23.612 1.00 61.81 117 PRO A N 1
ATOM 965 C CA . PRO A 1 117 ? -26.062 1.282 -22.226 1.00 61.81 117 PRO A CA 1
ATOM 966 C C . PRO A 1 117 ? -27.253 0.654 -21.485 1.00 61.81 117 PRO A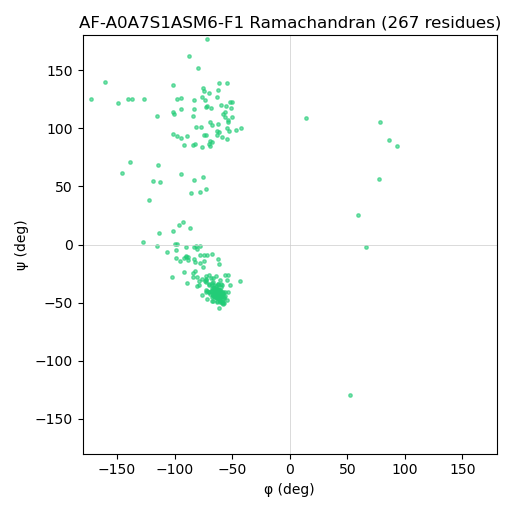 C 1
ATOM 968 O O . PRO A 1 117 ? -27.341 0.781 -20.264 1.00 61.81 117 PRO A O 1
ATOM 971 N N . ASP A 1 118 ? -28.117 -0.072 -22.195 1.00 63.28 118 ASP A N 1
ATOM 972 C CA . ASP A 1 118 ? -29.338 -0.665 -21.661 1.00 63.28 118 ASP A CA 1
ATOM 973 C C . ASP A 1 118 ? -29.091 -2.090 -21.112 1.00 63.28 118 ASP A C 1
ATOM 975 O O . ASP A 1 118 ? -29.926 -2.652 -20.400 1.00 63.28 118 ASP A O 1
ATOM 979 N N . ALA A 1 119 ? -27.915 -2.686 -21.363 1.00 59.91 119 ALA A N 1
ATOM 980 C CA . ALA A 1 119 ? -27.581 -4.040 -20.902 1.00 59.91 119 ALA A CA 1
ATOM 981 C C . ALA A 1 119 ? -27.270 -4.139 -19.390 1.00 59.91 119 ALA A C 1
ATOM 983 O O . ALA A 1 119 ? -27.149 -5.244 -18.852 1.00 59.91 119 ALA A O 1
ATOM 984 N N . ILE A 1 120 ? -27.155 -3.007 -18.685 1.00 55.22 120 ILE A N 1
ATOM 985 C CA . ILE A 1 120 ? -26.868 -2.965 -17.240 1.00 55.22 120 ILE A CA 1
ATOM 986 C C . ILE A 1 120 ? -28.117 -3.162 -16.358 1.00 55.22 120 ILE A C 1
ATOM 988 O O . ILE A 1 120 ? -27.975 -3.536 -15.193 1.00 55.22 120 ILE A O 1
ATOM 992 N N . ASP A 1 121 ? -29.334 -3.047 -16.897 1.00 54.03 121 ASP A N 1
ATOM 993 C CA . ASP A 1 121 ? -30.563 -3.151 -16.089 1.00 54.03 121 ASP A CA 1
ATOM 994 C C . ASP A 1 121 ? -31.020 -4.593 -15.780 1.00 54.03 121 ASP A C 1
ATOM 996 O O . ASP A 1 121 ? -31.975 -4.806 -15.036 1.00 54.03 121 ASP A O 1
ATOM 1000 N N . LEU A 1 122 ? -30.314 -5.622 -16.262 1.00 54.44 122 LEU A N 1
ATOM 1001 C CA . LEU A 1 122 ? -30.731 -7.025 -16.098 1.00 54.44 122 LEU A CA 1
ATOM 1002 C C . LEU A 1 122 ? -30.410 -7.661 -14.729 1.00 54.44 122 LEU A C 1
ATOM 1004 O O . LEU A 1 122 ? -30.818 -8.797 -14.483 1.00 54.44 122 LEU A O 1
ATOM 1008 N N . TRP A 1 123 ? -29.728 -6.953 -13.820 1.00 56.41 123 TRP A N 1
ATOM 1009 C CA . TRP A 1 123 ? -29.407 -7.462 -12.472 1.00 56.41 123 TRP A CA 1
ATOM 1010 C C . TRP A 1 123 ? -30.062 -6.686 -11.323 1.00 56.41 123 TRP A C 1
ATOM 1012 O O . TRP A 1 123 ? -29.934 -7.089 -10.162 1.00 56.41 123 TRP A O 1
ATOM 1022 N N . ALA A 1 124 ? -30.828 -5.633 -11.616 1.00 52.94 124 ALA A N 1
ATOM 1023 C CA . ALA A 1 124 ? -31.715 -5.024 -10.634 1.00 52.94 124 ALA A CA 1
ATOM 1024 C C . ALA A 1 124 ? -32.946 -5.927 -10.469 1.00 52.94 124 ALA A C 1
ATOM 1026 O O . ALA A 1 124 ? -33.968 -5.759 -11.122 1.00 52.94 124 ALA A O 1
ATOM 1027 N N . SER A 1 125 ? -32.824 -6.947 -9.617 1.00 49.12 125 SER A N 1
ATOM 1028 C CA . SER A 1 125 ? -33.968 -7.763 -9.218 1.00 49.12 125 SER A CA 1
ATOM 1029 C C . SER A 1 125 ? -35.052 -6.864 -8.623 1.00 49.12 125 SER A C 1
ATOM 1031 O O . SER A 1 125 ? -34.870 -6.282 -7.549 1.00 49.12 125 SER A O 1
ATOM 1033 N N . ASP A 1 126 ? -36.176 -6.793 -9.334 1.00 45.31 126 ASP A N 1
ATOM 1034 C CA . ASP A 1 126 ? -37.438 -6.200 -8.916 1.00 45.31 126 ASP A CA 1
ATOM 1035 C C . ASP A 1 126 ? -37.818 -6.668 -7.507 1.00 45.31 126 ASP A C 1
ATOM 1037 O O . ASP A 1 126 ? -38.413 -7.725 -7.296 1.00 45.31 126 ASP A O 1
ATOM 1041 N N . SER A 1 127 ? -37.521 -5.830 -6.520 1.00 49.94 127 SER A N 1
ATOM 1042 C CA . SER A 1 127 ? -38.170 -5.861 -5.212 1.00 49.94 127 SER A CA 1
ATOM 1043 C C . SER A 1 127 ? -39.332 -4.868 -5.232 1.00 49.94 127 SER A C 1
ATOM 1045 O O . SER A 1 127 ? -39.391 -3.907 -4.471 1.00 49.94 127 SER A O 1
ATOM 1047 N N . ASN A 1 128 ? -40.287 -5.123 -6.133 1.00 53.00 128 ASN A N 1
ATOM 1048 C CA . ASN A 1 128 ? -41.605 -4.496 -6.120 1.00 53.00 128 ASN A CA 1
ATOM 1049 C C . ASN A 1 128 ? -42.407 -5.019 -4.917 1.00 53.00 128 ASN A C 1
ATOM 1051 O O . ASN A 1 128 ? -43.205 -5.946 -5.027 1.00 53.00 128 ASN A O 1
ATOM 1055 N N . SER A 1 129 ? -42.193 -4.398 -3.757 1.00 51.81 129 SER A N 1
ATOM 1056 C CA . SER A 1 129 ? -43.138 -4.386 -2.637 1.00 51.81 129 SER A CA 1
ATOM 1057 C C . SER A 1 129 ? -43.607 -2.948 -2.440 1.00 51.81 129 SER A C 1
ATOM 1059 O O . SER A 1 129 ? -43.244 -2.271 -1.479 1.00 51.81 129 SER A O 1
ATOM 1061 N N . SER A 1 130 ? -44.377 -2.470 -3.417 1.00 52.47 130 SER A N 1
ATOM 1062 C CA . SER A 1 130 ? -45.177 -1.256 -3.313 1.00 52.47 130 SER A CA 1
ATOM 1063 C C . SER A 1 130 ? -46.387 -1.574 -2.437 1.00 52.47 130 SER A C 1
ATOM 1065 O O . SER A 1 130 ? -47.380 -2.105 -2.919 1.00 52.47 130 SER A O 1
ATOM 1067 N N . ASP A 1 131 ? -46.267 -1.289 -1.142 1.00 50.91 131 ASP A N 1
ATOM 1068 C CA . ASP A 1 131 ? -47.427 -1.116 -0.273 1.00 50.91 131 ASP A CA 1
ATOM 1069 C C . ASP A 1 131 ? -47.660 0.385 -0.083 1.00 50.91 131 ASP A C 1
ATOM 1071 O O . ASP A 1 131 ? -46.860 1.118 0.506 1.00 50.91 131 ASP A O 1
ATOM 1075 N N . ASP A 1 132 ? -48.777 0.820 -0.655 1.00 46.38 132 ASP A N 1
ATOM 1076 C CA . ASP A 1 132 ? -49.349 2.156 -0.637 1.00 46.38 132 ASP A CA 1
ATOM 1077 C C . ASP A 1 132 ? -49.451 2.750 0.777 1.00 46.38 132 ASP A C 1
ATOM 1079 O O . ASP A 1 132 ? -50.330 2.401 1.571 1.00 46.38 132 ASP A O 1
ATOM 1083 N N . LEU A 1 133 ? -48.629 3.760 1.072 1.00 46.56 133 LEU A N 1
ATOM 1084 C CA . LEU A 1 133 ? -48.879 4.681 2.181 1.00 46.56 133 LEU A CA 1
ATOM 1085 C C . LEU A 1 133 ? -49.670 5.890 1.676 1.00 46.56 133 LEU A C 1
ATOM 1087 O O . LEU A 1 133 ? -49.138 6.948 1.343 1.00 46.56 133 LEU A O 1
ATOM 1091 N N . VAL A 1 134 ? -50.990 5.704 1.658 1.00 50.75 134 VAL A N 1
ATOM 1092 C CA . VAL A 1 134 ? -51.994 6.764 1.552 1.00 50.75 134 VAL A CA 1
ATOM 1093 C C . VAL A 1 134 ? -51.743 7.798 2.654 1.00 50.75 134 VAL A C 1
ATOM 1095 O O . VAL A 1 134 ? -52.028 7.567 3.832 1.00 50.75 134 VAL A O 1
ATOM 1098 N N . ILE A 1 135 ? -51.239 8.970 2.264 1.00 46.97 135 ILE A N 1
ATOM 1099 C CA . ILE A 1 135 ? -51.162 10.157 3.119 1.00 46.97 135 ILE A CA 1
ATOM 1100 C C . ILE A 1 135 ? -52.594 10.654 3.340 1.00 46.97 135 ILE A C 1
ATOM 1102 O O . ILE A 1 135 ? -53.131 11.455 2.579 1.00 46.97 135 ILE A O 1
ATOM 1106 N N . ASN A 1 136 ? -53.237 10.141 4.389 1.00 44.09 136 ASN A N 1
ATOM 1107 C CA . ASN A 1 136 ? -54.519 10.642 4.860 1.00 44.09 136 ASN A CA 1
ATOM 1108 C C . ASN A 1 136 ? -54.256 11.761 5.877 1.00 44.09 136 ASN A C 1
ATOM 1110 O O . ASN A 1 136 ? -54.037 11.522 7.066 1.00 44.09 136 ASN A O 1
ATOM 1114 N N . THR A 1 137 ? -54.241 12.998 5.390 1.00 56.09 137 THR A N 1
ATOM 1115 C CA . THR A 1 137 ? -54.208 14.216 6.202 1.00 56.09 137 THR A CA 1
ATOM 1116 C C . THR A 1 137 ? -55.527 14.372 6.959 1.00 56.09 137 THR A C 1
ATOM 1118 O O . THR A 1 137 ? -56.462 15.032 6.510 1.00 56.09 137 THR A O 1
ATOM 1121 N N . LYS A 1 138 ? -55.608 13.781 8.157 1.00 48.41 138 LYS A N 1
ATOM 1122 C CA . LYS A 1 138 ? -56.621 14.146 9.155 1.00 48.41 138 LYS A CA 1
ATOM 1123 C C . LYS A 1 138 ? -56.031 15.117 10.178 1.00 48.41 138 LYS A C 1
ATOM 1125 O O . LYS A 1 138 ? -55.030 14.789 10.812 1.00 48.41 138 LYS A O 1
ATOM 1130 N N . PRO A 1 139 ? -56.650 16.289 10.386 1.00 64.81 139 PRO A N 1
ATOM 1131 C CA . PRO A 1 139 ? -56.297 17.157 11.491 1.00 64.81 139 PRO A CA 1
ATOM 1132 C C . PRO A 1 139 ? -56.939 16.648 12.788 1.00 64.81 139 PRO A C 1
ATOM 1134 O O . PRO A 1 139 ? -58.045 16.111 12.773 1.00 64.81 139 PRO A O 1
ATOM 1137 N N . CYS A 1 140 ? -56.279 16.958 13.906 1.00 51.06 140 CYS A N 1
ATOM 1138 C CA . CYS A 1 140 ? -56.863 17.038 15.247 1.00 51.06 140 CYS A CA 1
ATOM 1139 C C . CYS A 1 140 ? -57.109 15.708 15.987 1.00 51.06 140 CYS A C 1
ATOM 1141 O O . CYS A 1 140 ? -58.097 15.018 15.762 1.00 51.06 140 CYS A O 1
ATOM 1143 N N . ALA A 1 141 ? -56.257 15.420 16.973 1.00 45.75 141 ALA A N 1
ATOM 1144 C CA . ALA A 1 141 ? -56.673 15.405 18.377 1.00 45.75 141 ALA A CA 1
ATOM 1145 C C . ALA A 1 141 ? -55.447 15.214 19.276 1.00 45.75 141 ALA A C 1
ATOM 1147 O O . ALA A 1 141 ? -54.684 14.259 19.146 1.00 45.75 141 ALA A O 1
ATOM 1148 N N . THR A 1 142 ? -55.286 16.143 20.207 1.00 55.31 142 THR A N 1
ATOM 1149 C CA . THR A 1 142 ? -54.360 16.107 21.333 1.00 55.31 142 THR A CA 1
ATOM 1150 C C . THR A 1 142 ? -54.660 14.877 22.197 1.00 55.31 142 THR A C 1
ATOM 1152 O O . THR A 1 142 ? -55.526 14.926 23.067 1.00 55.31 142 THR A O 1
ATOM 1155 N N . VAL A 1 143 ? -53.980 13.756 21.943 1.00 51.97 143 VAL A N 1
ATOM 1156 C CA . VAL A 1 143 ? -54.031 12.565 22.802 1.00 51.97 143 VAL A CA 1
ATOM 1157 C C . VAL A 1 143 ? -52.770 12.541 23.650 1.00 51.97 143 VAL A C 1
ATOM 1159 O O . VAL A 1 143 ? -51.699 12.086 23.256 1.00 51.97 143 VAL A O 1
ATOM 1162 N N . THR A 1 144 ? -52.926 13.089 24.844 1.00 53.88 144 THR A N 1
ATOM 1163 C CA . THR A 1 144 ? -52.066 12.872 25.995 1.00 53.88 144 THR A CA 1
ATOM 1164 C C . THR A 1 144 ? -52.053 11.387 26.358 1.00 53.88 144 THR A C 1
ATOM 1166 O O . THR A 1 144 ? -53.076 10.820 26.726 1.00 53.88 144 THR A O 1
ATOM 1169 N N . GLY A 1 145 ? -50.864 10.786 26.327 1.00 58.84 145 GLY A N 1
ATOM 1170 C CA . GLY A 1 145 ? -50.532 9.629 27.153 1.00 58.84 145 GLY A CA 1
ATOM 1171 C C . GLY A 1 145 ? -50.912 8.264 26.588 1.00 58.84 145 GLY A C 1
ATOM 1172 O O . GLY A 1 145 ? -51.919 7.681 26.966 1.00 58.84 145 GLY A O 1
ATOM 1173 N N . THR A 1 146 ? -49.998 7.666 25.832 1.00 46.72 146 THR A N 1
ATOM 1174 C CA . THR A 1 146 ? -49.713 6.235 25.978 1.00 46.72 146 THR A CA 1
ATOM 1175 C C . THR A 1 146 ? -48.205 6.046 25.935 1.00 46.72 146 THR A C 1
ATOM 1177 O O . THR A 1 146 ? -47.521 6.537 25.045 1.00 46.72 146 THR A O 1
ATOM 1180 N N . GLN A 1 147 ? -47.688 5.397 26.978 1.00 51.44 147 GLN A N 1
ATOM 1181 C CA . GLN A 1 147 ? -46.314 4.932 27.087 1.00 51.44 147 GLN A CA 1
ATOM 1182 C C . GLN A 1 147 ? -45.974 4.086 25.859 1.00 51.44 147 GLN A C 1
ATOM 1184 O O . GLN A 1 147 ? -46.249 2.885 25.830 1.00 51.44 147 GLN A O 1
ATOM 1189 N N . GLN A 1 148 ? -45.332 4.694 24.869 1.00 47.50 148 GLN A N 1
ATOM 1190 C CA . GLN A 1 148 ? -44.511 3.963 23.925 1.00 47.50 148 GLN A CA 1
ATOM 1191 C C . GLN A 1 148 ? -43.293 3.504 24.720 1.00 47.50 148 GLN A C 1
ATOM 1193 O O . GLN A 1 148 ? -42.309 4.213 24.895 1.00 47.50 148 GLN A O 1
ATOM 1198 N N . ARG A 1 149 ? -43.457 2.348 25.366 1.00 48.50 149 ARG A N 1
ATOM 1199 C CA . ARG A 1 149 ? -42.379 1.624 26.018 1.00 48.50 149 ARG A CA 1
ATOM 1200 C C . ARG A 1 149 ? -41.434 1.260 24.883 1.00 48.50 149 ARG A C 1
ATOM 1202 O O . ARG A 1 149 ? -41.703 0.313 24.149 1.00 48.50 149 ARG A O 1
ATOM 1209 N N . ASP A 1 150 ? -40.392 2.064 24.717 1.00 53.78 150 ASP A N 1
ATOM 1210 C CA . ASP A 1 150 ? -39.225 1.740 23.917 1.00 53.78 150 ASP A CA 1
ATOM 1211 C C . ASP A 1 150 ? -38.684 0.407 24.429 1.00 53.78 150 ASP A C 1
ATOM 1213 O O . ASP A 1 150 ? -37.866 0.329 25.344 1.00 53.78 150 ASP A O 1
ATOM 1217 N N . ILE A 1 151 ? -39.159 -0.680 23.824 1.00 54.97 151 ILE A N 1
ATOM 1218 C CA . ILE A 1 151 ? -38.437 -1.942 23.763 1.00 54.97 151 ILE A CA 1
ATOM 1219 C C . ILE A 1 151 ? -37.334 -1.714 22.720 1.00 54.97 151 ILE A C 1
ATOM 1221 O O . ILE A 1 151 ? -37.266 -2.368 21.685 1.00 54.97 151 ILE A O 1
ATOM 1225 N N . GLN A 1 152 ? -36.484 -0.712 22.967 1.00 54.53 152 GLN A N 1
ATOM 1226 C CA . GLN A 1 152 ? -35.164 -0.677 22.378 1.00 54.53 152 GLN A CA 1
ATOM 1227 C C . GLN A 1 152 ? -34.426 -1.837 23.023 1.00 54.53 152 GLN A C 1
ATOM 1229 O O . GLN A 1 152 ? -34.083 -1.823 24.207 1.00 54.53 152 GLN A O 1
ATOM 1234 N N . ASN A 1 153 ? -34.319 -2.892 22.225 1.00 55.06 153 ASN A N 1
ATOM 1235 C CA . ASN A 1 153 ? -33.619 -4.127 22.492 1.00 55.06 153 ASN A CA 1
ATOM 1236 C C . ASN A 1 153 ? -32.276 -3.837 23.162 1.00 55.06 153 ASN A C 1
ATOM 1238 O O . ASN A 1 153 ? -31.286 -3.482 22.530 1.00 55.06 153 ASN A O 1
ATOM 1242 N N . ASN A 1 154 ? -32.274 -4.008 24.481 1.00 52.03 154 ASN A N 1
ATOM 1243 C CA . ASN A 1 154 ? -31.150 -3.820 25.384 1.00 52.03 154 ASN A CA 1
ATOM 1244 C C . ASN A 1 154 ? -30.191 -5.023 25.305 1.00 52.03 154 ASN A C 1
ATOM 1246 O O . ASN A 1 154 ? -29.778 -5.592 26.314 1.00 52.03 154 ASN A O 1
ATOM 1250 N N . THR A 1 155 ? -29.889 -5.450 24.080 1.00 60.00 155 THR A N 1
ATOM 1251 C CA . THR A 1 155 ? -28.854 -6.426 23.755 1.00 60.00 155 THR A CA 1
ATOM 1252 C C . THR A 1 155 ? -27.767 -5.706 22.979 1.00 60.00 155 THR A C 1
ATOM 1254 O O . THR A 1 155 ? -27.399 -6.130 21.886 1.00 60.00 155 THR A O 1
ATOM 1257 N N . ALA A 1 156 ? -27.248 -4.609 23.543 1.00 61.22 156 ALA A N 1
ATOM 1258 C CA . ALA A 1 156 ? -25.892 -4.211 23.202 1.00 61.22 156 ALA A CA 1
ATOM 1259 C C . ALA A 1 156 ? -25.034 -5.473 23.405 1.00 61.22 156 ALA A C 1
ATOM 1261 O O . ALA A 1 156 ? -25.073 -6.055 24.503 1.00 61.22 156 ALA A O 1
ATOM 1262 N N . PRO A 1 157 ? -24.399 -5.993 22.343 1.00 74.94 157 PRO A N 1
ATOM 1263 C CA . PRO A 1 157 ? -23.734 -7.280 22.387 1.00 74.94 157 PRO A CA 1
ATOM 1264 C C . PRO A 1 157 ? -22.747 -7.270 23.549 1.00 74.94 157 PRO A C 1
ATOM 1266 O O . PRO A 1 157 ? -22.070 -6.277 23.801 1.00 74.94 157 PRO A O 1
ATOM 1269 N N . PHE A 1 158 ? -22.682 -8.376 24.287 1.00 78.38 158 PHE A N 1
ATOM 1270 C CA . PHE A 1 158 ? -21.791 -8.567 25.437 1.00 78.38 158 PHE A CA 1
ATOM 1271 C C . PHE A 1 158 ? -20.356 -8.047 25.197 1.00 78.38 158 PHE A C 1
ATOM 1273 O O . PHE A 1 158 ? -19.715 -7.539 26.119 1.00 78.38 158 PHE A O 1
ATOM 1280 N N . TRP A 1 159 ? -19.903 -8.102 23.943 1.00 72.50 159 TRP A N 1
ATOM 1281 C CA . TRP A 1 159 ? -18.657 -7.540 23.434 1.00 72.50 159 TRP A CA 1
ATOM 1282 C C . TRP A 1 159 ? -18.454 -6.049 23.733 1.00 72.50 159 TRP A C 1
ATOM 1284 O O . TRP A 1 159 ? -17.373 -5.691 24.189 1.00 72.50 159 TRP A O 1
ATOM 1294 N N . GLU A 1 160 ? -19.476 -5.193 23.627 1.00 79.31 160 GLU A N 1
ATOM 1295 C CA . GLU A 1 160 ? -19.340 -3.759 23.935 1.00 79.31 160 GLU A CA 1
ATOM 1296 C C . GLU A 1 160 ? -18.883 -3.508 25.378 1.00 79.31 160 GLU A C 1
ATOM 1298 O O . GLU A 1 160 ? -18.121 -2.580 25.655 1.00 79.31 160 GLU A O 1
ATOM 1303 N N . ARG A 1 161 ? -19.328 -4.345 26.326 1.00 77.69 161 ARG A N 1
ATOM 1304 C CA . ARG A 1 161 ? -18.908 -4.227 27.731 1.00 77.69 161 ARG A CA 1
ATOM 1305 C C . ARG A 1 161 ? -17.467 -4.672 27.950 1.00 77.69 161 ARG A C 1
ATOM 1307 O O . ARG A 1 161 ? -16.831 -4.182 28.882 1.00 77.69 161 ARG A O 1
ATOM 1314 N N . PHE A 1 162 ? -16.974 -5.606 27.141 1.00 79.06 162 PHE A N 1
ATOM 1315 C CA . PHE A 1 162 ? -15.586 -6.057 27.206 1.00 79.06 162 PHE A CA 1
ATOM 1316 C C . PHE A 1 162 ? -14.639 -5.038 26.576 1.00 79.06 162 PHE A C 1
ATOM 1318 O O . PHE A 1 162 ? -13.634 -4.712 27.203 1.00 79.06 162 PHE A O 1
ATOM 1325 N N . VAL A 1 163 ? -15.002 -4.475 25.419 1.00 74.75 163 VAL A N 1
ATOM 1326 C CA . VAL A 1 163 ? -14.197 -3.468 24.707 1.00 74.75 163 VAL A CA 1
ATOM 1327 C C . VAL A 1 163 ? -14.089 -2.166 25.511 1.00 74.75 163 VAL A C 1
ATOM 1329 O O . VAL A 1 163 ? -13.016 -1.584 25.602 1.00 74.75 163 VAL A O 1
ATOM 1332 N N . LYS A 1 164 ? -15.152 -1.744 26.215 1.00 71.69 164 LYS A N 1
ATOM 1333 C CA . LYS A 1 164 ? -15.138 -0.490 27.001 1.00 71.69 164 LYS A CA 1
ATOM 1334 C C . LYS A 1 164 ? -14.291 -0.520 28.279 1.00 71.69 164 LYS A C 1
ATOM 1336 O O . LYS A 1 164 ? -14.110 0.525 28.906 1.00 71.69 164 LYS A O 1
ATOM 1341 N N . ARG A 1 165 ? -13.772 -1.674 28.715 1.00 79.69 165 ARG A N 1
ATOM 1342 C CA . ARG A 1 165 ? -12.857 -1.723 29.869 1.00 79.69 165 ARG A CA 1
ATOM 1343 C C . ARG A 1 165 ? -11.428 -1.433 29.414 1.00 79.69 165 ARG A C 1
ATOM 1345 O O . ARG A 1 165 ? -10.655 -2.368 29.224 1.00 79.69 165 ARG A O 1
ATOM 1352 N N . ARG A 1 166 ? -11.076 -0.144 29.339 1.00 74.00 166 ARG A N 1
ATOM 1353 C CA . ARG A 1 166 ? -9.684 0.306 29.185 1.00 74.00 166 ARG A CA 1
ATOM 1354 C C . ARG A 1 166 ? -8.832 -0.281 30.296 1.00 74.00 166 ARG A C 1
ATOM 1356 O O . ARG A 1 166 ? -9.122 -0.071 31.477 1.00 74.00 166 ARG A O 1
ATOM 1363 N N . ARG A 1 167 ? -7.828 -1.074 29.935 1.00 81.25 167 ARG A N 1
ATOM 1364 C CA . ARG A 1 167 ? -6.934 -1.701 30.919 1.00 81.25 167 ARG A CA 1
ATOM 1365 C C . ARG A 1 167 ? -5.604 -0.972 30.995 1.00 81.25 167 ARG A C 1
ATOM 1367 O O . ARG A 1 167 ? -4.946 -1.079 32.029 1.00 81.25 167 ARG A O 1
ATOM 1374 N N . TRP A 1 168 ? -5.172 -0.322 29.916 1.00 77.44 168 TRP A N 1
ATOM 1375 C CA . TRP A 1 168 ? -3.839 0.239 29.807 1.00 77.44 168 TRP A CA 1
ATOM 1376 C C . TRP A 1 168 ? -4.003 1.763 29.706 1.00 77.44 168 TRP A C 1
ATOM 1378 O O . TRP A 1 168 ? -4.567 2.294 28.761 1.00 77.44 168 TRP A O 1
ATOM 1388 N N . HIS A 1 169 ? -3.595 2.490 30.747 1.00 84.44 169 HIS A N 1
ATOM 1389 C CA 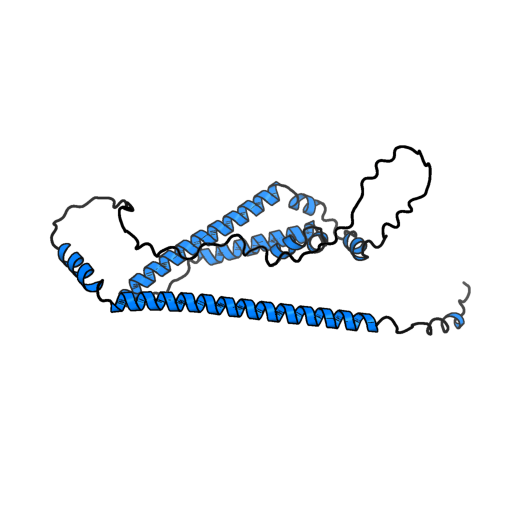. HIS A 1 169 ? -3.793 3.943 30.891 1.00 84.44 169 HIS A CA 1
ATOM 1390 C C . HIS A 1 169 ? -2.871 4.767 29.955 1.00 84.44 169 HIS A C 1
ATOM 1392 O O . HIS A 1 169 ? -2.201 5.705 30.380 1.00 84.44 169 HIS A O 1
ATOM 1398 N N . PHE A 1 170 ? -2.793 4.415 28.669 1.00 88.50 170 PHE A N 1
ATOM 1399 C CA . PHE A 1 170 ? -1.989 5.107 27.656 1.00 88.50 170 PHE A CA 1
ATOM 1400 C C . PHE A 1 170 ? -2.741 6.290 27.029 1.00 88.50 170 PHE A C 1
ATOM 1402 O O . PHE A 1 170 ? -2.690 6.507 25.820 1.00 88.50 170 PHE A O 1
ATOM 1409 N N . ASP A 1 171 ? -3.407 7.101 27.856 1.00 90.31 171 ASP A N 1
ATOM 1410 C CA . ASP A 1 171 ? -4.197 8.247 27.385 1.00 90.31 171 ASP A CA 1
ATOM 1411 C C . ASP A 1 171 ? -3.325 9.254 26.604 1.00 90.31 171 ASP A C 1
ATOM 1413 O O . ASP A 1 171 ? -3.748 9.789 25.584 1.00 90.31 171 ASP A O 1
ATOM 1417 N N . SER A 1 172 ? -2.054 9.420 26.995 1.00 92.12 172 SER A N 1
ATOM 1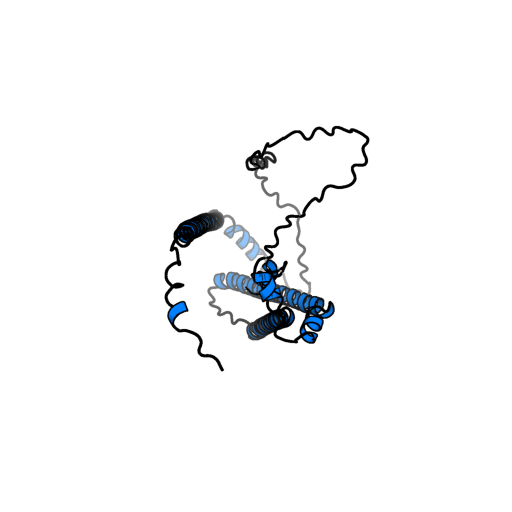418 C CA . SER A 1 172 ? -1.111 10.278 26.265 1.00 92.12 172 SER A CA 1
ATOM 1419 C C . SER A 1 172 ? -0.766 9.754 24.869 1.00 92.12 172 SER A C 1
ATOM 1421 O O . SER A 1 172 ? -0.481 10.557 23.986 1.00 92.12 172 SER A O 1
ATOM 1423 N N . LEU A 1 173 ? -0.741 8.433 24.663 1.00 93.25 173 LEU A N 1
ATOM 1424 C CA . LEU A 1 173 ? -0.421 7.854 23.357 1.00 93.25 173 LEU A CA 1
ATOM 1425 C C . LEU A 1 173 ? -1.580 8.058 22.386 1.00 93.25 173 LEU A C 1
ATOM 1427 O O . LEU A 1 173 ? -1.374 8.404 21.226 1.00 93.25 173 LEU A O 1
ATOM 1431 N N . ARG A 1 174 ? -2.803 7.918 22.902 1.00 91.69 174 ARG A N 1
ATOM 1432 C CA . ARG A 1 174 ? -4.027 8.215 22.169 1.00 91.69 174 ARG A CA 1
ATOM 1433 C C . ARG A 1 174 ? -4.057 9.660 21.679 1.00 91.69 174 ARG A C 1
ATOM 1435 O O . ARG A 1 174 ? -4.419 9.888 20.529 1.00 91.69 174 ARG A O 1
ATOM 1442 N N . ASP A 1 175 ? -3.646 10.615 22.510 1.00 94.88 175 ASP A N 1
ATOM 1443 C CA . ASP A 1 175 ? -3.576 12.026 22.112 1.00 94.88 175 ASP A CA 1
ATOM 1444 C C . ASP A 1 175 ? -2.517 12.273 21.023 1.00 94.88 175 ASP A C 1
ATOM 1446 O O . ASP A 1 175 ? -2.733 13.092 20.131 1.00 94.88 175 ASP A O 1
ATOM 1450 N N . VAL A 1 176 ? -1.395 11.541 21.052 1.00 95.44 176 VAL A N 1
ATOM 1451 C CA . VAL A 1 176 ? -0.344 11.629 20.021 1.00 95.44 176 VAL A CA 1
ATOM 1452 C C . VAL A 1 176 ? -0.836 11.086 18.679 1.00 95.44 176 VAL A C 1
ATOM 1454 O O . VAL A 1 176 ? -0.676 11.759 17.662 1.00 95.44 176 VAL A O 1
ATOM 1457 N N . VAL A 1 177 ? -1.454 9.901 18.674 1.00 94.25 177 VAL A N 1
ATOM 1458 C CA . VAL A 1 177 ? -1.944 9.246 17.448 1.00 94.25 177 VAL A CA 1
ATOM 1459 C C . VAL A 1 177 ? -3.103 10.030 16.822 1.00 94.25 177 VAL A C 1
ATOM 1461 O O . VAL A 1 177 ? -3.151 10.186 15.606 1.00 94.25 177 VAL A O 1
ATOM 1464 N N . ASN A 1 178 ? -3.991 10.607 17.639 1.00 93.81 178 ASN A N 1
ATOM 1465 C CA . ASN A 1 178 ? -5.118 11.413 17.154 1.00 93.81 178 ASN A CA 1
ATOM 1466 C C . ASN A 1 178 ? -4.733 12.841 16.735 1.00 93.81 178 ASN A C 1
ATOM 1468 O O . ASN A 1 178 ? -5.592 13.619 16.316 1.00 93.81 178 ASN A O 1
ATOM 1472 N N . HIS A 1 179 ? -3.464 13.235 16.857 1.00 96.44 179 HIS A N 1
ATOM 1473 C CA . HIS A 1 179 ? -3.051 14.576 16.475 1.00 96.44 179 HIS A CA 1
ATOM 1474 C C . HIS A 1 179 ? -2.985 14.714 14.946 1.00 96.44 179 HIS A C 1
ATOM 1476 O O . HIS A 1 179 ? -2.329 13.925 14.267 1.00 96.44 179 HIS A O 1
ATOM 1482 N N . ASN A 1 180 ? -3.564 15.783 14.387 1.00 96.88 180 ASN A N 1
ATOM 1483 C CA . ASN A 1 180 ? -3.557 16.036 12.935 1.00 96.88 180 ASN A CA 1
ATOM 1484 C C . ASN A 1 180 ? -2.143 16.038 12.325 1.00 96.88 180 ASN A C 1
ATOM 1486 O O . ASN A 1 180 ? -1.960 15.670 11.167 1.00 96.88 180 ASN A O 1
ATOM 1490 N N . SER A 1 181 ? -1.127 16.439 13.097 1.00 96.31 181 SER A N 1
ATOM 1491 C CA . SER A 1 181 ? 0.270 16.386 12.643 1.00 96.31 181 SER A CA 1
ATOM 1492 C C . SER A 1 181 ? 0.785 14.962 12.457 1.00 96.31 181 SER A C 1
ATOM 1494 O O . SER A 1 181 ? 1.581 14.743 11.550 1.00 96.31 181 SER A O 1
ATOM 1496 N N . PHE A 1 182 ? 0.347 14.010 13.286 1.00 94.38 182 PHE A N 1
ATOM 1497 C CA . PHE A 1 182 ? 0.709 12.602 13.133 1.00 94.38 182 PHE A CA 1
ATOM 1498 C C . PHE A 1 182 ? 0.102 12.043 11.844 1.00 94.38 182 PHE A C 1
ATOM 1500 O O . PHE A 1 182 ? 0.828 11.515 11.007 1.00 94.38 182 PHE A O 1
ATOM 1507 N N . VAL A 1 183 ? -1.195 12.282 11.624 1.00 94.50 183 VAL A N 1
ATOM 1508 C CA . VAL A 1 183 ? -1.903 11.873 10.398 1.00 94.50 183 VAL A CA 1
ATOM 1509 C C . VAL A 1 183 ? -1.247 12.461 9.145 1.00 94.50 183 VAL A C 1
ATOM 1511 O O . VAL A 1 183 ? -1.003 11.748 8.171 1.00 94.50 183 VAL A O 1
ATOM 1514 N N . LEU A 1 184 ? -0.903 13.753 9.170 1.00 96.94 184 LEU A N 1
ATOM 1515 C CA . LEU A 1 184 ? -0.212 14.416 8.061 1.00 96.94 184 LEU A CA 1
ATOM 1516 C C . LEU A 1 184 ? 1.179 13.816 7.817 1.00 96.94 184 LEU A C 1
ATOM 1518 O O . LEU A 1 184 ? 1.559 13.604 6.669 1.00 96.94 184 LEU A O 1
ATOM 1522 N N . PHE A 1 185 ? 1.928 13.516 8.879 1.00 96.62 185 PHE A N 1
ATOM 1523 C CA . PHE A 1 185 ? 3.245 12.894 8.772 1.00 96.62 185 PHE A CA 1
ATOM 1524 C C . PHE A 1 185 ? 3.170 11.493 8.154 1.00 96.62 185 PHE A C 1
ATOM 1526 O O . PHE A 1 185 ? 3.877 11.226 7.185 1.00 96.62 185 PHE A O 1
ATOM 1533 N N . VAL A 1 186 ? 2.269 10.634 8.639 1.00 95.50 186 VAL A N 1
ATOM 1534 C CA . VAL A 1 186 ? 2.042 9.296 8.067 1.00 95.50 186 VAL A CA 1
ATOM 1535 C C . VAL A 1 186 ? 1.623 9.399 6.600 1.00 95.50 186 VAL A C 1
ATOM 1537 O O . VAL A 1 186 ? 2.169 8.695 5.756 1.00 95.50 186 VAL A O 1
ATOM 1540 N N . SER A 1 187 ? 0.743 10.347 6.266 1.00 96.31 187 SER A N 1
ATOM 1541 C CA . SER A 1 187 ? 0.323 10.594 4.879 1.00 96.31 187 SER A CA 1
ATOM 1542 C C . SER A 1 187 ? 1.503 10.957 3.971 1.00 96.31 187 SER A C 1
ATOM 1544 O O . SER A 1 187 ? 1.619 10.427 2.868 1.00 96.31 187 SER A O 1
ATOM 1546 N N . ILE A 1 188 ? 2.418 11.818 4.432 1.00 97.81 188 ILE A N 1
ATOM 1547 C CA . ILE A 1 188 ? 3.643 12.152 3.687 1.00 97.81 188 ILE A CA 1
ATOM 1548 C C . ILE A 1 188 ? 4.516 10.911 3.491 1.00 97.81 188 ILE A C 1
ATOM 1550 O O . ILE A 1 188 ? 5.058 10.724 2.405 1.00 97.81 188 ILE A O 1
ATOM 1554 N N . VAL A 1 189 ? 4.648 10.056 4.507 1.00 96.50 189 VAL A N 1
ATOM 1555 C CA . VAL A 1 189 ? 5.466 8.839 4.408 1.00 96.50 189 VAL A CA 1
ATOM 1556 C C . VAL A 1 189 ? 4.857 7.822 3.438 1.00 96.50 189 VAL A C 1
ATOM 1558 O O . VAL A 1 189 ? 5.597 7.230 2.656 1.00 96.50 189 VAL A O 1
ATOM 1561 N N . ILE A 1 190 ? 3.529 7.683 3.396 1.00 95.44 190 ILE A N 1
ATOM 1562 C CA . ILE A 1 190 ? 2.828 6.865 2.388 1.00 95.44 190 ILE A CA 1
ATOM 1563 C C . ILE A 1 190 ? 3.097 7.398 0.977 1.00 95.44 190 ILE A C 1
ATOM 1565 O O . ILE A 1 190 ? 3.456 6.629 0.084 1.00 95.44 190 ILE A O 1
ATOM 1569 N N . LEU A 1 191 ? 2.984 8.715 0.775 1.00 97.88 191 LEU A N 1
ATOM 1570 C CA . LEU A 1 191 ? 3.286 9.343 -0.515 1.00 97.88 191 LEU A CA 1
ATOM 1571 C C . LEU A 1 191 ? 4.757 9.158 -0.909 1.00 97.88 191 LEU A C 1
ATOM 1573 O O . LEU A 1 191 ? 5.051 8.877 -2.071 1.00 97.88 191 LEU A O 1
ATOM 1577 N N . ALA A 1 192 ? 5.679 9.271 0.050 1.00 97.62 192 ALA A N 1
ATOM 1578 C CA . ALA A 1 192 ? 7.101 9.038 -0.174 1.00 97.62 192 ALA A CA 1
ATOM 1579 C C . ALA A 1 192 ? 7.389 7.579 -0.559 1.00 97.62 192 ALA A C 1
ATOM 1581 O O . ALA A 1 192 ? 8.159 7.350 -1.488 1.00 97.62 192 ALA A O 1
ATOM 1582 N N . ASN A 1 193 ? 6.739 6.608 0.092 1.00 96.50 193 ASN A N 1
ATOM 1583 C CA . ASN A 1 193 ? 6.842 5.191 -0.261 1.00 96.50 193 ASN A CA 1
ATOM 1584 C C . ASN A 1 193 ? 6.325 4.926 -1.686 1.00 96.50 193 ASN A C 1
ATOM 1586 O O . ASN A 1 193 ? 6.994 4.275 -2.483 1.00 96.50 193 ASN A O 1
ATOM 1590 N N . GLY A 1 194 ? 5.171 5.499 -2.048 1.00 97.25 194 GLY A N 1
ATOM 1591 C CA . GLY A 1 194 ? 4.629 5.394 -3.407 1.00 97.25 194 GLY A CA 1
ATOM 1592 C C . GLY A 1 194 ? 5.556 6.001 -4.466 1.00 97.25 194 GLY A C 1
ATOM 1593 O O . GLY A 1 194 ? 5.800 5.388 -5.505 1.00 97.25 194 GLY A O 1
ATOM 1594 N N . GLY A 1 195 ? 6.133 7.174 -4.185 1.00 97.62 195 GLY A N 1
ATOM 1595 C CA . GLY A 1 195 ? 7.136 7.796 -5.052 1.00 97.62 195 GLY A CA 1
ATOM 1596 C C . GLY A 1 195 ? 8.403 6.950 -5.188 1.00 97.62 195 GLY A C 1
ATOM 1597 O O . GLY A 1 195 ? 8.922 6.794 -6.291 1.00 97.62 195 GLY A O 1
ATOM 1598 N N . TYR A 1 196 ? 8.866 6.354 -4.088 1.00 97.31 196 TYR A N 1
ATOM 1599 C CA . TYR A 1 196 ? 10.000 5.433 -4.077 1.00 97.31 196 TYR A CA 1
ATOM 1600 C C . TYR A 1 196 ? 9.750 4.201 -4.962 1.00 97.31 196 TYR A C 1
ATOM 1602 O O . TYR A 1 196 ? 10.571 3.918 -5.834 1.00 97.31 196 TYR A O 1
ATOM 1610 N N . ILE A 1 197 ? 8.596 3.535 -4.824 1.00 96.88 197 ILE A N 1
ATOM 1611 C CA . ILE A 1 197 ? 8.210 2.404 -5.688 1.00 96.88 197 ILE A CA 1
ATOM 1612 C C . ILE A 1 197 ? 8.194 2.836 -7.160 1.00 96.88 197 ILE A C 1
ATOM 1614 O O . ILE A 1 197 ? 8.690 2.108 -8.017 1.00 96.88 197 ILE A O 1
ATOM 1618 N N . GLY A 1 198 ? 7.682 4.035 -7.455 1.00 97.06 198 GLY A N 1
ATOM 1619 C CA . GLY A 1 198 ? 7.692 4.598 -8.806 1.00 97.06 198 GLY A CA 1
ATOM 1620 C C . GLY A 1 198 ? 9.102 4.764 -9.382 1.00 97.06 198 GLY A C 1
ATOM 1621 O O . GLY A 1 198 ? 9.350 4.366 -10.518 1.00 97.06 198 GLY A O 1
ATOM 1622 N N . VAL A 1 199 ? 10.044 5.288 -8.592 1.00 96.62 199 VAL A N 1
ATOM 1623 C CA . VAL A 1 199 ? 11.452 5.440 -9.004 1.00 96.62 199 VAL A CA 1
ATOM 1624 C C . VAL A 1 199 ? 12.116 4.081 -9.232 1.00 96.62 199 VAL A C 1
ATOM 1626 O O . VAL A 1 199 ? 12.796 3.894 -10.239 1.00 96.62 199 VAL A O 1
ATOM 1629 N N . VAL A 1 200 ? 11.911 3.117 -8.332 1.00 95.81 200 VAL A N 1
ATOM 1630 C CA . VAL A 1 200 ? 12.456 1.757 -8.487 1.00 95.81 200 VAL A CA 1
ATOM 1631 C C . VAL A 1 200 ? 11.878 1.080 -9.734 1.00 95.81 200 VAL A C 1
ATOM 1633 O O . VAL A 1 200 ? 12.618 0.462 -10.498 1.00 95.81 200 VAL A O 1
ATOM 1636 N N . ALA A 1 201 ? 10.578 1.244 -9.993 1.00 95.81 201 ALA A N 1
ATOM 1637 C CA . ALA A 1 201 ? 9.931 0.722 -11.193 1.00 95.81 201 ALA A CA 1
ATOM 1638 C C . ALA A 1 201 ? 10.507 1.335 -12.481 1.00 95.81 201 ALA A C 1
ATOM 1640 O O . ALA A 1 201 ? 10.760 0.600 -13.434 1.00 95.81 201 ALA A O 1
ATOM 1641 N N . ASP A 1 202 ? 10.767 2.645 -12.502 1.00 96.31 202 ASP A N 1
ATOM 1642 C CA . ASP A 1 202 ? 11.388 3.336 -13.640 1.00 96.31 202 ASP A CA 1
ATOM 1643 C C . ASP A 1 202 ? 12.819 2.836 -13.911 1.00 96.31 202 ASP A C 1
ATOM 1645 O O . ASP A 1 202 ? 13.162 2.480 -15.043 1.00 96.31 202 ASP A O 1
ATOM 1649 N N . ILE A 1 203 ? 13.634 2.697 -12.856 1.00 94.31 203 ILE A N 1
ATOM 1650 C CA . ILE A 1 203 ? 14.991 2.133 -12.946 1.00 94.31 203 ILE A CA 1
ATOM 1651 C C . ILE A 1 203 ? 14.941 0.712 -13.519 1.00 94.31 203 ILE A C 1
ATOM 1653 O O . ILE A 1 203 ? 15.683 0.389 -14.454 1.00 94.31 203 ILE A O 1
ATOM 1657 N N . ASN A 1 204 ? 14.038 -0.122 -13.000 1.00 93.00 204 ASN A N 1
ATOM 1658 C CA . ASN A 1 204 ? 13.874 -1.503 -13.443 1.00 93.00 204 ASN A CA 1
ATOM 1659 C C . ASN A 1 204 ? 13.409 -1.578 -14.900 1.00 93.00 204 ASN A C 1
ATOM 1661 O O . ASN A 1 204 ? 13.963 -2.353 -15.684 1.00 93.00 204 ASN A O 1
ATOM 1665 N N . LEU A 1 205 ? 12.457 -0.734 -15.301 1.00 94.88 205 LEU A N 1
ATOM 1666 C CA . LEU A 1 205 ? 11.977 -0.650 -16.678 1.00 94.88 205 LEU A CA 1
ATOM 1667 C C . LEU A 1 205 ? 13.112 -0.269 -17.638 1.00 94.88 205 LEU A C 1
ATOM 1669 O O . LEU A 1 205 ? 13.326 -0.937 -18.654 1.00 94.88 205 LEU A O 1
ATOM 1673 N N . HIS A 1 206 ? 13.899 0.753 -17.296 1.00 94.81 206 HIS A N 1
ATOM 1674 C CA . HIS A 1 206 ? 15.061 1.152 -18.085 1.00 94.81 206 HIS A CA 1
ATOM 1675 C C . HIS A 1 206 ? 16.113 0.043 -18.187 1.00 94.81 206 HIS A C 1
ATOM 1677 O O . HIS A 1 206 ? 16.698 -0.160 -19.258 1.00 94.81 206 HIS A O 1
ATOM 1683 N N . ALA A 1 207 ? 16.347 -0.698 -17.105 1.00 92.12 207 ALA A N 1
ATOM 1684 C CA . ALA A 1 207 ? 17.293 -1.804 -17.099 1.00 92.12 207 ALA A CA 1
ATOM 1685 C C . ALA A 1 207 ? 16.815 -2.974 -17.982 1.00 92.12 207 ALA A C 1
ATOM 1687 O O . ALA A 1 207 ? 17.605 -3.531 -18.753 1.00 92.12 207 ALA A O 1
ATOM 1688 N N . VAL A 1 208 ? 15.515 -3.285 -17.963 1.00 91.69 208 VAL A N 1
ATOM 1689 C CA . VAL A 1 208 ? 14.888 -4.285 -18.846 1.00 91.69 208 VAL A CA 1
ATOM 1690 C C . VAL A 1 208 ? 14.986 -3.873 -20.318 1.00 91.69 208 VAL A C 1
ATOM 1692 O O . VAL A 1 208 ? 15.392 -4.686 -21.149 1.00 91.69 208 VAL A O 1
ATOM 1695 N N . ILE A 1 209 ? 14.710 -2.609 -20.656 1.00 93.75 209 ILE A N 1
ATOM 1696 C CA . ILE A 1 209 ? 14.832 -2.104 -22.037 1.00 93.75 209 ILE A CA 1
ATOM 1697 C C . ILE A 1 209 ? 16.281 -2.215 -22.536 1.00 93.75 209 ILE A C 1
ATOM 1699 O O . ILE A 1 209 ? 16.531 -2.670 -23.656 1.00 93.75 209 ILE A O 1
ATOM 1703 N N . ARG A 1 210 ? 17.265 -1.845 -21.703 1.00 91.12 210 ARG A N 1
ATOM 1704 C CA . ARG A 1 210 ? 18.692 -1.987 -22.047 1.00 91.12 210 ARG A CA 1
A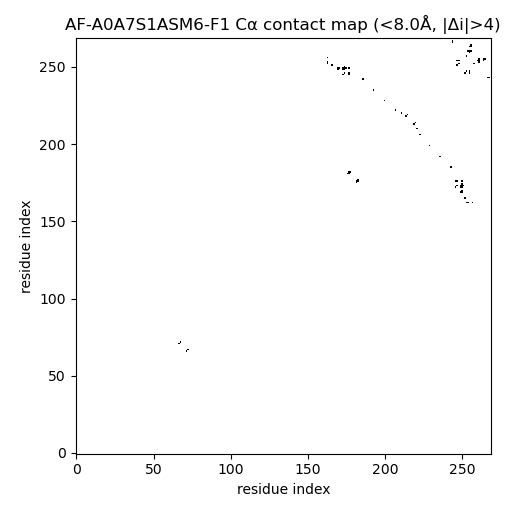TOM 1705 C C . ARG A 1 210 ? 19.072 -3.446 -22.281 1.00 91.12 210 ARG A C 1
ATOM 1707 O O . ARG A 1 210 ? 19.774 -3.734 -23.249 1.00 91.12 210 ARG A O 1
ATOM 1714 N N . ARG A 1 211 ? 18.576 -4.365 -21.445 1.00 87.25 211 ARG A N 1
ATOM 1715 C CA . ARG A 1 211 ? 18.775 -5.811 -21.619 1.00 87.25 211 ARG A CA 1
ATOM 1716 C C . ARG A 1 211 ? 18.183 -6.314 -22.924 1.00 87.25 211 ARG A C 1
ATOM 1718 O O . ARG A 1 211 ? 18.877 -7.008 -23.656 1.00 87.25 211 ARG A O 1
ATOM 1725 N N . TYR A 1 212 ? 16.950 -5.936 -23.242 1.00 89.75 212 TYR A N 1
ATOM 1726 C CA . TYR A 1 212 ? 16.301 -6.340 -24.487 1.00 89.75 212 TYR A CA 1
ATOM 1727 C C . TYR A 1 212 ? 17.137 -5.935 -25.713 1.00 89.75 212 TYR A C 1
ATOM 1729 O O . TYR A 1 212 ? 17.413 -6.751 -26.595 1.00 89.75 212 TYR A O 1
ATOM 1737 N N . ASN A 1 213 ? 17.663 -4.707 -25.706 1.00 90.62 213 ASN A N 1
ATOM 1738 C CA . ASN A 1 213 ? 18.558 -4.219 -26.754 1.00 90.62 213 ASN A CA 1
ATOM 1739 C C . ASN A 1 213 ? 19.926 -4.932 -26.765 1.00 90.62 213 ASN A C 1
ATOM 1741 O O . ASN A 1 213 ? 20.499 -5.137 -27.834 1.00 90.62 213 ASN A O 1
ATOM 1745 N N . ALA A 1 214 ? 20.450 -5.339 -25.604 1.00 88.00 214 ALA A N 1
ATOM 1746 C CA . ALA A 1 214 ? 21.727 -6.047 -25.481 1.00 88.00 214 ALA A CA 1
ATOM 1747 C C . ALA A 1 214 ? 21.647 -7.544 -25.836 1.00 88.00 214 ALA A C 1
ATOM 1749 O O . ALA A 1 214 ? 22.610 -8.090 -26.374 1.00 88.00 214 ALA A O 1
ATOM 1750 N N . VAL A 1 215 ? 20.512 -8.212 -25.604 1.00 87.56 215 VAL A N 1
ATOM 1751 C CA . VAL A 1 215 ? 20.281 -9.617 -25.998 1.00 87.56 215 VAL A CA 1
ATOM 1752 C C . VAL A 1 215 ? 20.357 -9.772 -27.514 1.00 87.56 215 VAL A C 1
ATOM 1754 O O . VAL A 1 215 ? 20.930 -10.748 -28.003 1.00 87.56 215 VAL A O 1
ATOM 1757 N N . LYS A 1 216 ? 19.907 -8.760 -28.268 1.00 84.75 216 LYS A N 1
ATOM 1758 C CA . LYS A 1 216 ? 20.134 -8.678 -29.719 1.00 84.75 216 LYS A CA 1
ATOM 1759 C C . LYS A 1 216 ? 21.624 -8.799 -30.089 1.00 84.75 216 LYS A C 1
ATOM 1761 O O . LYS A 1 216 ? 21.949 -9.305 -31.160 1.00 84.75 216 LYS A O 1
ATOM 1766 N N . ASN A 1 217 ? 22.520 -8.422 -29.175 1.00 85.31 217 ASN A N 1
ATOM 1767 C CA . ASN A 1 217 ? 23.976 -8.472 -29.316 1.00 85.31 217 ASN A CA 1
ATOM 1768 C C . ASN A 1 217 ? 24.642 -9.667 -28.591 1.00 85.31 217 ASN A C 1
ATOM 1770 O O . ASN A 1 217 ? 25.867 -9.704 -28.500 1.00 85.31 217 ASN A O 1
ATOM 1774 N N . LYS A 1 218 ? 23.875 -10.661 -28.106 1.00 87.19 218 LYS A N 1
ATOM 1775 C CA . LYS A 1 218 ? 24.359 -11.896 -27.441 1.00 87.19 218 LYS A CA 1
ATOM 1776 C C . LYS A 1 218 ? 25.211 -11.694 -26.173 1.00 87.19 218 LYS A C 1
ATOM 1778 O O . LYS A 1 218 ? 25.993 -12.577 -25.823 1.00 87.19 218 LYS A O 1
ATOM 1783 N N . ALA A 1 219 ? 25.064 -10.578 -25.463 1.00 78.81 219 ALA A N 1
ATOM 1784 C CA . ALA A 1 219 ? 25.749 -10.372 -24.187 1.00 78.81 219 ALA A CA 1
ATOM 1785 C C . ALA A 1 219 ? 24.853 -10.783 -23.004 1.00 78.81 219 ALA A C 1
ATOM 1787 O O . ALA A 1 219 ? 23.723 -10.312 -22.886 1.00 78.81 219 ALA A O 1
ATOM 1788 N N . SER A 1 220 ? 25.353 -11.655 -22.125 1.00 78.06 220 SER A N 1
ATOM 1789 C CA . SER A 1 220 ? 24.719 -11.980 -20.842 1.00 78.06 220 SER A CA 1
ATOM 1790 C C . SER A 1 220 ? 25.106 -10.935 -19.797 1.00 78.06 220 SER A C 1
ATOM 1792 O O . SER A 1 220 ? 26.297 -10.741 -19.557 1.00 78.06 220 SER A O 1
ATOM 1794 N N . PHE A 1 221 ? 24.124 -10.297 -19.161 1.00 74.12 221 PHE A N 1
ATOM 1795 C CA . PHE A 1 221 ? 24.356 -9.345 -18.074 1.00 74.12 221 PHE A CA 1
ATOM 1796 C C . PHE A 1 221 ? 23.551 -9.716 -16.834 1.00 74.12 221 PHE A C 1
ATOM 1798 O O . PHE A 1 221 ? 22.320 -9.816 -16.885 1.00 74.12 221 PHE A O 1
ATOM 1805 N N . ASP A 1 222 ? 24.262 -9.846 -15.719 1.00 82.38 222 ASP A N 1
ATOM 1806 C CA . ASP A 1 222 ? 23.672 -9.866 -14.388 1.00 82.38 222 ASP A CA 1
ATOM 1807 C C . ASP A 1 222 ? 23.272 -8.431 -14.004 1.00 82.38 222 ASP A C 1
ATOM 1809 O O . ASP A 1 222 ? 24.013 -7.491 -14.297 1.00 82.38 222 ASP A O 1
ATOM 1813 N N . ILE A 1 223 ? 22.069 -8.240 -13.457 1.00 80.62 223 ILE A N 1
ATOM 1814 C CA . ILE A 1 223 ? 21.652 -6.937 -12.910 1.00 80.62 223 ILE A CA 1
ATOM 1815 C C . ILE A 1 223 ? 21.817 -7.089 -11.420 1.00 80.62 223 ILE A C 1
ATOM 1817 O O . ILE A 1 223 ? 21.119 -7.880 -10.795 1.00 80.62 223 ILE A O 1
ATOM 1821 N N . GLU A 1 224 ? 22.746 -6.318 -10.890 1.00 88.88 224 GLU A N 1
ATOM 1822 C CA . GLU A 1 224 ? 22.860 -6.116 -9.465 1.00 88.88 224 GLU A CA 1
ATOM 1823 C C . GLU A 1 224 ? 21.870 -5.013 -9.086 1.00 88.88 224 GLU A C 1
ATOM 1825 O O . GLU A 1 224 ? 21.957 -3.888 -9.593 1.00 88.88 224 GLU A O 1
ATOM 1830 N N . ASP A 1 225 ? 20.884 -5.361 -8.259 1.00 89.81 225 ASP A N 1
ATOM 1831 C CA . ASP A 1 225 ? 19.988 -4.371 -7.677 1.00 89.81 225 ASP A CA 1
ATOM 1832 C C . ASP A 1 225 ? 20.817 -3.408 -6.819 1.00 89.81 225 ASP A C 1
ATOM 1834 O O . ASP A 1 225 ? 21.734 -3.835 -6.108 1.00 89.81 225 ASP A O 1
ATOM 1838 N N . PRO A 1 226 ? 20.535 -2.100 -6.867 1.00 91.00 226 PRO A N 1
ATOM 1839 C CA . PRO A 1 226 ? 21.310 -1.157 -6.089 1.00 91.00 226 PRO A CA 1
ATOM 1840 C C . PRO A 1 226 ? 21.169 -1.431 -4.583 1.00 91.00 226 PRO A C 1
ATOM 1842 O O . PRO A 1 226 ? 20.065 -1.541 -4.054 1.00 91.00 226 PRO A O 1
ATOM 1845 N N . GLU A 1 227 ? 22.293 -1.456 -3.861 1.00 94.25 227 GLU A N 1
ATOM 1846 C CA . GLU A 1 227 ? 22.335 -1.798 -2.426 1.00 94.25 227 GLU A CA 1
ATOM 1847 C C . GLU A 1 227 ? 21.430 -0.915 -1.541 1.00 94.25 227 GLU A C 1
ATOM 1849 O O . GLU A 1 227 ? 20.969 -1.338 -0.477 1.00 94.25 227 GLU A O 1
ATOM 1854 N N . TRP A 1 228 ? 21.145 0.321 -1.970 1.00 95.88 228 TRP A N 1
ATOM 1855 C CA . TRP A 1 228 ? 20.296 1.246 -1.218 1.00 95.88 228 TRP A CA 1
ATOM 1856 C C . TRP A 1 228 ? 18.819 0.830 -1.192 1.00 95.88 228 TRP A C 1
ATOM 1858 O O . TRP A 1 228 ? 18.140 1.157 -0.220 1.00 95.88 228 TRP A O 1
ATOM 1868 N N . THR A 1 229 ? 18.330 0.083 -2.189 1.00 94.94 229 THR A N 1
ATOM 1869 C CA . THR A 1 229 ? 16.923 -0.353 -2.285 1.00 94.94 229 THR A CA 1
ATOM 1870 C C . THR A 1 229 ? 16.527 -1.184 -1.067 1.00 94.94 229 THR A C 1
ATOM 1872 O O . THR A 1 229 ? 15.593 -0.832 -0.354 1.00 94.94 229 THR A O 1
ATOM 1875 N N . SER A 1 230 ? 17.339 -2.185 -0.711 1.00 94.88 230 SER A N 1
ATOM 1876 C CA . SER A 1 230 ? 17.096 -3.036 0.466 1.00 94.88 230 SER A CA 1
ATOM 1877 C C . SER A 1 230 ? 17.054 -2.242 1.782 1.00 94.88 230 SER A C 1
ATOM 1879 O O . SER A 1 230 ? 16.246 -2.513 2.673 1.00 94.88 230 SER A O 1
ATOM 1881 N N . THR A 1 231 ? 17.889 -1.205 1.898 1.00 96.69 231 THR A N 1
ATOM 1882 C CA . THR A 1 231 ? 17.920 -0.349 3.095 1.00 96.69 231 THR A CA 1
ATOM 1883 C C . THR A 1 231 ? 16.659 0.510 3.205 1.00 96.69 231 THR A C 1
ATOM 1885 O O . THR A 1 231 ? 16.115 0.669 4.300 1.00 96.69 231 THR A O 1
ATOM 1888 N N . VAL A 1 232 ? 16.184 1.061 2.085 1.00 96.94 232 VAL A N 1
ATOM 1889 C CA . VAL A 1 232 ? 14.983 1.906 2.047 1.00 96.94 232 VAL A CA 1
ATOM 1890 C C . VAL A 1 232 ? 13.715 1.073 2.256 1.00 96.94 232 VAL A C 1
ATOM 1892 O O . VAL A 1 232 ? 12.858 1.479 3.041 1.00 96.94 232 VAL A O 1
ATOM 1895 N N . ASP A 1 233 ? 13.635 -0.121 1.664 1.00 96.38 233 ASP A N 1
ATOM 1896 C CA . ASP A 1 233 ? 12.538 -1.070 1.897 1.00 96.38 233 ASP A CA 1
ATOM 1897 C C . ASP A 1 233 ? 12.415 -1.414 3.384 1.00 96.38 233 ASP A C 1
ATOM 1899 O O . ASP A 1 233 ? 11.346 -1.281 3.984 1.00 96.38 233 ASP A O 1
ATOM 1903 N N . MET A 1 234 ? 13.535 -1.786 4.013 1.00 97.31 234 MET A N 1
ATOM 1904 C CA . MET A 1 234 ? 13.572 -2.100 5.441 1.00 97.31 234 MET A CA 1
ATOM 1905 C C . MET A 1 234 ? 13.143 -0.901 6.298 1.00 97.31 234 MET A C 1
ATOM 1907 O O . MET A 1 234 ? 12.426 -1.071 7.286 1.00 97.31 234 MET A O 1
ATOM 1911 N N . PHE A 1 235 ? 13.552 0.315 5.925 1.00 97.50 235 PHE A N 1
ATOM 1912 C CA . PHE A 1 235 ? 13.138 1.532 6.619 1.00 97.50 235 PHE A CA 1
ATOM 1913 C C . PHE A 1 235 ? 11.616 1.722 6.581 1.00 97.50 235 PHE A C 1
ATOM 1915 O O . PHE A 1 235 ? 11.014 1.921 7.638 1.00 97.50 235 PHE A O 1
ATOM 1922 N N . PHE A 1 236 ? 10.984 1.619 5.406 1.00 96.94 236 PHE A N 1
ATOM 1923 C CA . PHE A 1 236 ? 9.531 1.766 5.288 1.00 96.94 236 PHE A CA 1
ATOM 1924 C C . PHE A 1 236 ? 8.781 0.666 6.043 1.00 96.94 236 PHE A C 1
ATOM 1926 O O . PHE A 1 236 ? 7.820 0.968 6.748 1.00 96.94 236 PHE A O 1
ATOM 1933 N N . VAL A 1 237 ? 9.253 -0.583 5.983 1.00 96.31 237 VAL A N 1
ATOM 1934 C CA . VAL A 1 237 ? 8.659 -1.701 6.737 1.00 96.31 237 VAL A CA 1
ATOM 1935 C C . VAL A 1 237 ? 8.683 -1.431 8.241 1.00 96.31 237 VAL A C 1
ATOM 1937 O O . VAL A 1 237 ? 7.650 -1.530 8.902 1.00 96.31 237 VAL A O 1
ATOM 1940 N N . ILE A 1 238 ? 9.837 -1.050 8.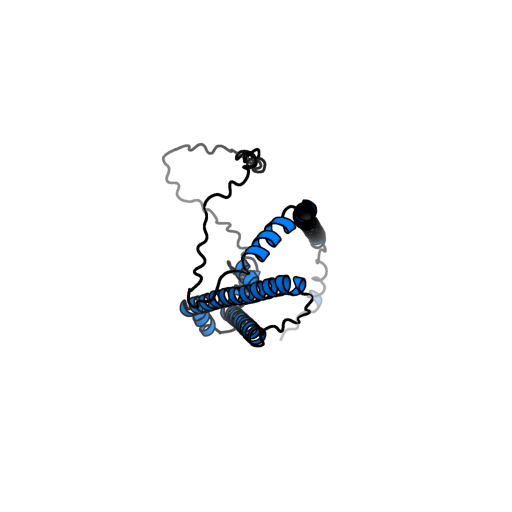799 1.00 97.62 238 ILE A N 1
ATOM 1941 C CA . ILE A 1 238 ? 9.958 -0.744 10.234 1.00 97.62 238 ILE A CA 1
ATOM 1942 C C . ILE A 1 238 ? 9.090 0.461 10.605 1.00 97.62 238 ILE A C 1
ATOM 1944 O O . ILE A 1 238 ? 8.479 0.474 11.677 1.00 97.62 238 ILE A O 1
ATOM 1948 N N . PHE A 1 239 ? 9.029 1.466 9.731 1.00 96.94 239 PHE A N 1
ATOM 1949 C CA . PHE A 1 239 ? 8.221 2.656 9.943 1.00 96.94 239 PHE A CA 1
ATOM 1950 C C . PHE A 1 239 ? 6.730 2.313 10.044 1.00 96.94 239 PHE A C 1
ATOM 1952 O O . PHE A 1 239 ? 6.115 2.633 11.061 1.00 96.94 239 PHE A O 1
ATOM 1959 N N . PHE A 1 240 ? 6.165 1.625 9.046 1.00 95.81 240 PHE A N 1
ATOM 1960 C CA . PHE A 1 240 ? 4.750 1.240 9.046 1.00 95.81 240 PHE A CA 1
ATOM 1961 C C . PHE A 1 240 ? 4.424 0.259 10.171 1.00 95.81 240 PHE A C 1
ATOM 1963 O O . PHE A 1 240 ? 3.407 0.409 10.839 1.00 95.81 240 PHE A O 1
ATOM 1970 N N . LEU A 1 241 ? 5.326 -0.675 10.480 1.00 96.44 241 LEU A N 1
ATOM 1971 C CA . LEU A 1 241 ? 5.150 -1.558 11.631 1.00 96.44 241 LEU A CA 1
ATOM 1972 C C . LEU A 1 241 ? 5.070 -0.766 12.943 1.00 96.44 241 LEU A C 1
ATOM 1974 O O . LEU A 1 241 ? 4.215 -1.036 13.784 1.00 96.44 241 LEU A O 1
ATOM 1978 N N . THR A 1 242 ? 5.955 0.214 13.130 1.00 95.94 242 THR A N 1
ATOM 1979 C CA . THR A 1 242 ? 5.953 1.065 14.329 1.00 95.94 242 THR A CA 1
ATOM 1980 C C . THR A 1 242 ? 4.683 1.909 14.399 1.00 95.94 242 THR A C 1
ATOM 1982 O O . THR A 1 242 ? 4.094 2.039 15.468 1.00 95.94 242 THR A O 1
ATOM 1985 N N . GLU A 1 243 ? 4.249 2.456 13.269 1.00 95.50 243 GLU A N 1
ATOM 1986 C CA . GLU A 1 243 ? 3.019 3.233 13.124 1.00 95.50 243 GLU A CA 1
ATOM 1987 C C . GLU A 1 243 ? 1.785 2.419 13.550 1.00 95.50 243 GLU A C 1
ATOM 1989 O O . GLU A 1 243 ? 1.064 2.836 14.461 1.00 95.50 243 GLU A O 1
ATOM 1994 N N . ILE A 1 244 ? 1.634 1.206 13.012 1.00 93.62 244 ILE A N 1
ATOM 1995 C CA . ILE A 1 244 ? 0.542 0.286 13.350 1.00 93.62 244 ILE A CA 1
ATOM 1996 C C . ILE A 1 244 ? 0.600 -0.094 14.832 1.00 93.62 244 ILE A C 1
ATOM 1998 O O . ILE A 1 244 ? -0.419 -0.084 15.521 1.00 93.62 244 ILE A O 1
ATOM 2002 N N . MET A 1 245 ? 1.791 -0.382 15.370 1.00 94.75 245 MET A N 1
ATOM 2003 C CA . MET A 1 245 ? 1.954 -0.683 16.796 1.00 94.75 245 MET A CA 1
ATOM 2004 C C . MET A 1 245 ? 1.533 0.495 17.683 1.00 94.75 245 MET A C 1
ATOM 2006 O O . MET A 1 245 ? 0.887 0.284 18.710 1.00 94.75 245 MET A O 1
ATOM 2010 N N . LEU A 1 246 ? 1.857 1.733 17.296 1.00 93.75 246 LEU A N 1
ATOM 2011 C CA . LEU A 1 246 ? 1.427 2.932 18.018 1.00 93.75 246 LEU A CA 1
ATOM 2012 C C . LEU A 1 246 ? -0.097 3.097 17.974 1.00 93.75 246 LEU A C 1
ATOM 2014 O O . LEU A 1 246 ? -0.685 3.398 19.015 1.00 93.75 246 LEU A O 1
ATOM 2018 N N . ARG A 1 247 ? -0.741 2.842 16.825 1.00 92.75 247 ARG A N 1
ATOM 2019 C CA . ARG A 1 247 ? -2.211 2.854 16.712 1.00 92.75 247 ARG A CA 1
ATOM 2020 C C . ARG A 1 247 ? -2.861 1.783 17.583 1.00 92.75 247 ARG A C 1
ATOM 2022 O O . ARG A 1 247 ? -3.719 2.114 18.394 1.00 92.75 247 ARG A O 1
ATOM 2029 N N . ILE A 1 248 ? -2.391 0.535 17.513 1.00 93.06 248 ILE A N 1
ATOM 2030 C CA . ILE A 1 248 ? -2.904 -0.576 18.336 1.00 93.06 248 ILE A CA 1
ATOM 2031 C C . ILE A 1 248 ? -2.773 -0.257 19.832 1.00 93.06 248 ILE A C 1
ATOM 2033 O O . ILE A 1 248 ? -3.683 -0.532 20.612 1.00 93.06 248 ILE A O 1
ATOM 2037 N N . LEU A 1 249 ? -1.654 0.338 20.257 1.00 93.19 249 LEU A N 1
ATOM 2038 C CA . LEU A 1 249 ? -1.448 0.716 21.657 1.00 93.19 249 LEU A CA 1
ATOM 2039 C C . LEU A 1 249 ? -2.284 1.937 22.081 1.00 93.19 249 LEU A C 1
ATOM 2041 O O . LEU A 1 249 ? -2.656 2.028 23.250 1.00 93.19 249 LEU A O 1
ATOM 2045 N N . GLY A 1 250 ? -2.557 2.877 21.170 1.00 91.69 250 GLY A N 1
ATOM 2046 C CA . GLY A 1 250 ? -3.335 4.090 21.446 1.00 91.69 250 GLY A CA 1
ATOM 2047 C C . GLY A 1 250 ? -4.853 3.874 21.434 1.00 91.69 250 GLY A C 1
ATOM 2048 O O . GLY A 1 250 ? -5.569 4.486 22.229 1.00 91.69 250 GLY A O 1
ATOM 2049 N N . GLU A 1 251 ? -5.343 3.002 20.555 1.00 89.94 251 GLU A N 1
ATOM 2050 C CA . GLU A 1 251 ? -6.769 2.689 20.379 1.00 89.94 251 GLU A CA 1
ATOM 2051 C C . GLU A 1 251 ? -7.195 1.396 21.099 1.00 89.94 251 GLU A C 1
ATOM 2053 O O . GLU A 1 251 ? -8.385 1.140 21.280 1.00 89.94 251 GLU A O 1
ATOM 2058 N N . GLU A 1 252 ? -6.238 0.600 21.585 1.00 89.81 252 GLU A N 1
ATOM 2059 C CA . GLU A 1 252 ? -6.469 -0.689 22.244 1.00 89.81 252 GLU A CA 1
ATOM 2060 C C . GLU A 1 252 ? -7.357 -1.625 21.385 1.00 89.81 252 GLU A C 1
ATOM 2062 O O . GLU A 1 252 ? -7.098 -1.868 20.208 1.00 89.81 252 GLU A O 1
ATOM 2067 N N . PHE A 1 253 ? -8.417 -2.190 21.973 1.00 83.81 253 PHE A N 1
ATOM 2068 C CA . PHE A 1 253 ? -9.363 -3.069 21.283 1.00 83.81 253 PHE A CA 1
ATOM 2069 C C . PHE A 1 253 ? -10.318 -2.321 20.345 1.00 83.81 253 PHE A C 1
ATOM 2071 O O . PHE A 1 253 ? -10.968 -2.969 19.525 1.00 83.81 253 PHE A O 1
ATOM 2078 N N . ASP A 1 254 ? -10.405 -0.992 20.450 1.00 87.00 254 ASP A N 1
ATOM 2079 C CA . ASP A 1 254 ? -11.233 -0.171 19.558 1.00 87.00 254 ASP A CA 1
ATOM 2080 C C . ASP A 1 254 ? -10.683 -0.211 18.123 1.00 87.00 254 ASP A C 1
ATOM 2082 O O . ASP A 1 254 ? -11.454 -0.218 17.171 1.00 87.00 254 ASP A O 1
ATOM 2086 N N . PHE A 1 255 ? -9.368 -0.410 17.961 1.00 88.62 255 PHE A N 1
ATOM 2087 C CA . PHE A 1 255 ? -8.734 -0.594 16.652 1.00 88.62 255 PHE A CA 1
ATOM 2088 C C . PHE A 1 255 ? -9.348 -1.764 15.858 1.00 88.62 255 PHE A C 1
ATOM 2090 O O . PHE A 1 255 ? -9.580 -1.663 14.655 1.00 88.62 255 PHE A O 1
ATOM 2097 N N . PHE A 1 256 ? -9.653 -2.880 16.531 1.00 90.38 256 PHE A N 1
ATOM 2098 C CA . PHE A 1 256 ? -10.137 -4.104 15.879 1.00 90.38 256 PHE A CA 1
ATOM 2099 C C . PHE A 1 256 ? -11.661 -4.202 15.781 1.00 90.38 256 PHE A C 1
ATOM 2101 O O . PHE A 1 256 ? -12.163 -4.959 14.950 1.00 90.38 256 PHE A O 1
ATOM 2108 N N . PHE A 1 257 ? -12.391 -3.508 16.657 1.00 87.69 257 PHE A N 1
ATOM 2109 C CA . PHE A 1 257 ? -13.844 -3.664 16.807 1.00 87.69 257 PHE A CA 1
ATOM 2110 C C . PHE A 1 257 ? -14.627 -2.347 16.730 1.00 87.69 257 PHE A C 1
ATOM 2112 O O . PHE A 1 257 ? -15.845 -2.372 16.903 1.00 87.69 257 PHE A O 1
ATOM 2119 N N . GLY A 1 258 ? -13.952 -1.221 16.501 1.00 87.19 258 GLY A N 1
ATOM 2120 C CA . GLY A 1 258 ? -14.572 0.082 16.290 1.00 87.19 258 GLY A CA 1
ATOM 2121 C C . GLY A 1 258 ? -15.263 0.184 14.931 1.00 87.19 258 GLY A C 1
ATOM 2122 O O . GLY A 1 258 ? -15.211 -0.736 14.113 1.00 87.19 258 GLY A O 1
ATOM 2123 N N . ASP A 1 259 ? -15.909 1.319 14.674 1.00 90.69 259 ASP A N 1
ATOM 2124 C CA . ASP A 1 259 ? -16.680 1.546 13.442 1.00 90.69 259 ASP A CA 1
ATOM 2125 C C . ASP A 1 259 ? -15.808 1.440 12.172 1.00 90.69 259 ASP A C 1
ATOM 2127 O O . ASP A 1 259 ? -16.266 0.947 11.138 1.00 90.69 259 ASP A O 1
ATOM 2131 N N . ASP A 1 260 ? -14.522 1.785 12.290 1.00 91.50 260 ASP A N 1
ATOM 2132 C CA . ASP A 1 260 ? -13.536 1.787 11.203 1.00 91.50 260 ASP A CA 1
ATOM 2133 C C . ASP A 1 260 ? -12.679 0.510 11.125 1.00 91.50 260 ASP A C 1
ATOM 2135 O O . ASP A 1 260 ? -11.657 0.478 10.435 1.00 91.50 260 ASP A O 1
ATOM 2139 N N . TRP A 1 261 ? -13.100 -0.586 11.773 1.00 90.50 261 TRP A N 1
ATOM 2140 C CA . TRP A 1 261 ? -12.324 -1.834 11.831 1.00 90.50 261 TRP A CA 1
ATOM 2141 C C . TRP A 1 261 ? -11.865 -2.340 10.456 1.00 90.50 261 TRP A C 1
ATOM 2143 O O . TRP A 1 261 ? -10.775 -2.885 10.333 1.00 90.50 261 TRP A O 1
ATOM 2153 N N . ARG A 1 262 ? -12.669 -2.154 9.402 1.00 93.12 262 ARG A N 1
ATOM 2154 C CA . ARG A 1 262 ? -12.338 -2.626 8.045 1.00 93.12 262 ARG A CA 1
ATOM 2155 C C . ARG A 1 262 ? -11.077 -1.968 7.495 1.00 93.12 262 ARG A C 1
ATOM 2157 O O . ARG A 1 262 ? -10.273 -2.647 6.866 1.00 93.12 262 ARG A O 1
ATOM 2164 N N . TRP A 1 263 ? -10.919 -0.670 7.738 1.00 91.81 263 TRP A N 1
ATOM 2165 C CA . TRP A 1 263 ? -9.752 0.090 7.300 1.00 91.81 263 TRP A CA 1
ATOM 2166 C C . TRP A 1 263 ? -8.531 -0.267 8.139 1.00 91.81 263 TRP A C 1
ATOM 2168 O O . TRP A 1 263 ? -7.472 -0.535 7.591 1.00 91.81 263 TRP A O 1
ATOM 2178 N N . ASN A 1 264 ? -8.711 -0.417 9.449 1.00 88.94 264 ASN A N 1
ATOM 2179 C CA . ASN A 1 264 ? -7.652 -0.855 10.357 1.00 88.94 264 ASN A CA 1
ATOM 2180 C C . ASN A 1 264 ? -7.135 -2.270 10.040 1.00 88.94 264 ASN A C 1
ATOM 2182 O O . ASN A 1 264 ? -5.950 -2.552 10.192 1.00 88.94 264 ASN A O 1
ATOM 2186 N N . TRP A 1 265 ? -8.010 -3.163 9.568 1.00 91.94 265 TRP A N 1
ATOM 2187 C CA . TRP A 1 265 ? -7.614 -4.486 9.082 1.00 91.94 265 TRP A CA 1
ATOM 2188 C C . TRP A 1 265 ? -6.852 -4.435 7.762 1.00 91.94 265 TRP A C 1
ATOM 2190 O O . TRP A 1 265 ? -5.970 -5.263 7.562 1.00 91.94 265 TRP A O 1
ATOM 2200 N N . LEU A 1 266 ? -7.185 -3.490 6.881 1.00 90.88 266 LEU A N 1
ATOM 2201 C CA . LEU A 1 266 ? -6.419 -3.251 5.662 1.00 90.88 266 LEU A CA 1
ATOM 2202 C C . LEU A 1 266 ? -5.027 -2.717 6.006 1.00 90.88 266 LEU A C 1
ATOM 2204 O O . LEU A 1 266 ? -4.059 -3.220 5.461 1.00 90.88 266 LEU A O 1
ATOM 2208 N N . ASP A 1 267 ? -4.925 -1.779 6.950 1.00 87.31 267 ASP A N 1
ATOM 2209 C CA . ASP A 1 267 ? -3.636 -1.254 7.416 1.00 87.31 267 ASP A CA 1
ATOM 2210 C C . ASP A 1 267 ? -2.784 -2.336 8.113 1.00 87.31 267 ASP A C 1
ATOM 2212 O O . ASP A 1 267 ? -1.561 -2.249 8.115 1.00 87.31 267 ASP A O 1
ATOM 2216 N N . PHE A 1 268 ? -3.407 -3.359 8.709 1.00 90.31 268 PHE A N 1
ATOM 2217 C CA . PHE A 1 268 ? -2.710 -4.474 9.361 1.00 90.31 268 PHE A CA 1
ATOM 2218 C C . PHE A 1 268 ? -2.196 -5.555 8.390 1.00 90.31 268 PHE A C 1
ATOM 2220 O O . PHE A 1 268 ? -1.251 -6.268 8.742 1.00 90.31 268 PHE A O 1
ATOM 2227 N N . LEU A 1 269 ? -2.848 -5.724 7.233 1.00 88.56 269 LEU A N 1
ATOM 2228 C CA . LEU A 1 269 ? -2.558 -6.757 6.224 1.00 88.56 269 LEU A CA 1
ATOM 2229 C C . LEU A 1 269 ? -1.400 -6.358 5.304 1.00 88.56 269 LEU A C 1
ATOM 2231 O O . LEU A 1 269 ? -0.535 -7.237 5.087 1.00 88.56 269 LEU A O 1
#

Mean predicted aligned error: 17.86 Å

Solvent-accessible surface area (backbone atoms only — not comparable to full-atom values): 17339 Å² total; per-residue (Å²): 140,81,87,80,71,77,81,69,71,74,76,70,77,82,77,79,75,90,72,72,67,69,63,56,52,58,52,51,52,51,50,52,51,50,51,52,52,51,51,53,52,51,53,54,52,49,53,56,47,52,53,51,53,52,49,53,50,52,52,52,51,50,52,52,51,51,57,60,70,65,56,68,66,65,62,58,58,51,56,59,59,68,68,67,78,78,73,82,89,82,87,89,75,88,83,76,86,72,84,79,82,81,79,79,80,70,82,79,74,81,87,82,73,79,81,63,84,73,72,71,63,82,74,68,76,83,80,82,74,87,75,86,80,77,84,75,89,73,81,88,77,95,76,82,83,75,86,79,73,76,79,67,75,87,66,74,53,74,61,60,67,59,60,69,58,80,82,71,92,42,64,70,47,29,55,52,62,72,29,70,67,46,53,51,49,53,52,52,52,54,53,49,51,54,51,48,52,51,51,53,49,50,54,50,50,54,52,50,54,52,46,58,62,36,50,79,70,74,56,89,77,87,81,78,76,64,76,63,56,64,55,52,53,52,48,53,52,53,49,53,52,51,51,51,51,50,46,42,62,33,46,45,61,46,42,72,69,36,99,60,21,71,59,48,50,58,76,70,106